Protein AF-A0A6L7WPD4-F1 (afdb_monomer)

pLDDT: mean 85.65, std 13.58, range [41.28, 98.38]

Sequence (202 aa):
MSDDKLNVSDVQIMAAAEVTPNDGDSKPFIVVSMYATFRWPHPSTRSEDAHADASAHRIISDLTHFVADADRRPHRILAAGDLNMEYGVDYGWREQSKHRLWYARARTVWNRMEALDFEYMGPRHPDGRRVEPGSRPEYLPADTKSVVTYHLRQSSPAGAHLQYDHVFASRGFHETIRTRAMNGVDEWGPSDHCRLLIEVGT

Secondary structure (DSSP, 8-state):
--TT--S---S-SEEEEEE--TTSSSPPEEEEEEE---BPPPGGG-----BSHHHHHHHHHHHGGGS-SS--TT--EEEEEE-SS-SS----S-TTSTHHHHHHHHHHHHHHHHHTTEEEEE--TTSSPPPPTTTS-TTS-TT------B--TTS-GGG--B--EEEEEETTTGGGEEEEEE-STTTS-SSSBPEEEEEE--

Radius of gyration: 17.82 Å; Cα contacts (8 Å, |Δi|>4): 365; chains: 1; bounding box: 52×45×47 Å

Structure (mmCIF, N/CA/C/O backbone):
data_AF-A0A6L7WPD4-F1
#
_entry.id   AF-A0A6L7WPD4-F1
#
loop_
_atom_site.group_PDB
_atom_site.id
_atom_site.type_symbol
_atom_site.label_atom_id
_atom_site.label_alt_id
_atom_site.label_comp_id
_atom_site.label_asym_id
_atom_site.label_entity_id
_atom_site.label_seq_id
_atom_site.pdbx_PDB_ins_code
_atom_site.Cartn_x
_atom_site.Cartn_y
_atom_site.Cartn_z
_atom_site.occupancy
_atom_site.B_iso_or_equiv
_atom_site.auth_seq_id
_atom_site.auth_comp_id
_atom_site.auth_asym_id
_atom_site.auth_atom_id
_atom_site.pdbx_PDB_model_num
ATOM 1 N N . MET A 1 1 ? 1.512 24.215 -19.545 1.00 41.28 1 MET A N 1
ATOM 2 C CA . MET A 1 1 ? 1.039 24.315 -18.143 1.00 41.28 1 MET A CA 1
ATOM 3 C C . MET A 1 1 ? 2.283 24.427 -17.276 1.00 41.28 1 MET A C 1
ATOM 5 O O . MET A 1 1 ? 3.232 23.729 -17.578 1.00 41.28 1 MET A O 1
ATOM 9 N N . SER A 1 2 ? 2.326 25.378 -16.341 1.00 43.25 2 SER A N 1
ATOM 10 C CA . SER A 1 2 ? 3.555 25.954 -15.760 1.00 43.25 2 SER A CA 1
ATOM 11 C C . SER A 1 2 ? 4.535 24.947 -15.133 1.00 43.25 2 SER A C 1
ATOM 13 O O . SER A 1 2 ? 4.164 24.245 -14.191 1.00 43.25 2 SER A O 1
ATOM 15 N N . ASP A 1 3 ? 5.793 25.002 -15.577 1.00 48.94 3 ASP A N 1
ATOM 16 C CA . ASP A 1 3 ? 6.960 24.236 -15.095 1.00 48.94 3 ASP A CA 1
ATOM 17 C C . ASP A 1 3 ? 7.534 24.713 -13.737 1.00 48.94 3 ASP A C 1
ATOM 19 O O . ASP A 1 3 ? 8.620 24.304 -13.345 1.00 48.94 3 ASP A O 1
ATOM 23 N N . ASP A 1 4 ? 6.800 25.531 -12.974 1.00 51.66 4 ASP A N 1
ATOM 24 C CA . ASP A 1 4 ? 7.262 26.115 -11.697 1.00 51.66 4 ASP A CA 1
ATOM 25 C C . ASP A 1 4 ? 6.672 25.448 -10.442 1.00 51.66 4 ASP A C 1
ATOM 27 O O . ASP A 1 4 ? 6.779 25.963 -9.324 1.00 51.66 4 ASP A O 1
ATOM 31 N N . LYS A 1 5 ? 6.029 24.282 -10.568 1.00 59.00 5 LYS A N 1
ATOM 32 C CA . LYS A 1 5 ? 5.632 23.535 -9.369 1.00 59.00 5 LYS A CA 1
ATOM 33 C C . LYS A 1 5 ? 6.854 22.832 -8.795 1.00 59.00 5 LYS A C 1
ATOM 35 O O . LYS A 1 5 ? 7.326 21.842 -9.338 1.00 59.00 5 LYS A O 1
ATOM 40 N N . LEU A 1 6 ? 7.282 23.287 -7.620 1.00 64.62 6 LEU A N 1
ATOM 41 C CA . LEU A 1 6 ? 8.369 22.706 -6.822 1.00 64.62 6 LEU A CA 1
ATOM 42 C C . LEU A 1 6 ? 8.202 21.200 -6.504 1.00 64.62 6 LEU A C 1
ATOM 44 O O . LEU A 1 6 ? 9.104 20.608 -5.923 1.00 64.62 6 LEU A O 1
ATOM 48 N N . ASN A 1 7 ? 7.076 20.561 -6.860 1.00 61.50 7 ASN A N 1
ATOM 49 C CA . ASN A 1 7 ? 6.789 19.145 -6.598 1.00 61.50 7 ASN A CA 1
ATOM 50 C C . ASN A 1 7 ? 6.973 18.759 -5.112 1.00 61.50 7 ASN A C 1
ATOM 52 O O . ASN A 1 7 ? 7.381 17.650 -4.763 1.00 61.50 7 ASN A O 1
ATOM 56 N N . VAL A 1 8 ? 6.642 19.684 -4.206 1.00 61.88 8 VAL A N 1
ATOM 57 C CA . VAL A 1 8 ? 6.814 19.517 -2.751 1.00 61.88 8 VAL A CA 1
ATOM 58 C C . VAL A 1 8 ? 5.543 19.096 -2.006 1.00 61.88 8 VAL A C 1
ATOM 60 O O . VAL A 1 8 ? 5.651 18.641 -0.873 1.00 61.88 8 VAL A O 1
ATOM 63 N N . SER A 1 9 ? 4.361 19.178 -2.622 1.00 61.03 9 SER A N 1
ATOM 64 C C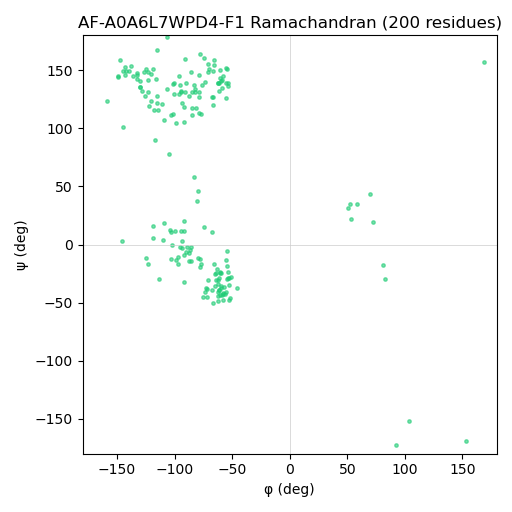A . SER A 1 9 ? 3.088 18.717 -2.045 1.00 61.03 9 SER A CA 1
ATOM 65 C C . SER A 1 9 ? 2.224 18.021 -3.100 1.00 61.03 9 SER A C 1
ATOM 67 O O . SER A 1 9 ? 2.321 18.346 -4.283 1.00 61.03 9 SER A O 1
ATOM 69 N N . ASP A 1 10 ? 1.411 17.052 -2.670 1.00 63.88 10 ASP A N 1
ATOM 70 C CA . ASP A 1 10 ? 0.430 16.354 -3.509 1.00 63.88 10 ASP A CA 1
ATOM 71 C C . ASP A 1 10 ? -0.945 16.416 -2.850 1.00 63.88 10 ASP A C 1
ATOM 73 O O . ASP A 1 10 ? -1.059 16.423 -1.625 1.00 63.88 10 ASP A O 1
ATOM 77 N N . VAL A 1 11 ? -1.988 16.448 -3.673 1.00 65.81 11 VAL A N 1
ATOM 78 C CA . VAL A 1 11 ? -3.375 16.325 -3.220 1.00 65.81 11 VAL A CA 1
ATOM 79 C C . VAL A 1 11 ? -3.811 14.882 -3.501 1.00 65.81 11 VAL A C 1
ATOM 81 O O . VAL A 1 11 ? -3.512 14.367 -4.574 1.00 65.81 11 VAL A O 1
ATOM 84 N N . GLN A 1 12 ? -4.531 14.255 -2.562 1.00 72.69 12 GLN A N 1
ATOM 85 C CA . GLN A 1 12 ? -5.210 12.953 -2.730 1.00 72.69 12 GLN A CA 1
ATOM 86 C C . GLN A 1 12 ? -4.308 11.704 -2.851 1.00 72.69 12 GLN A C 1
ATOM 88 O O . GLN A 1 12 ? -4.584 10.815 -3.648 1.00 72.69 12 GLN A O 1
ATOM 93 N N . ILE A 1 13 ? -3.260 11.592 -2.028 1.00 86.00 13 ILE A N 1
ATOM 94 C CA . ILE A 1 13 ? -2.454 10.352 -1.910 1.00 86.00 13 ILE A CA 1
ATOM 95 C C . ILE A 1 13 ? -3.004 9.358 -0.871 1.00 86.00 13 ILE A C 1
ATOM 97 O O . ILE A 1 13 ? -2.505 8.242 -0.740 1.00 86.00 13 ILE A O 1
ATOM 101 N N . MET A 1 14 ? -4.020 9.768 -0.108 1.00 91.69 14 MET A N 1
ATOM 102 C CA . MET A 1 14 ? -4.630 8.972 0.951 1.00 91.69 14 MET A CA 1
ATOM 103 C C . MET A 1 14 ? -6.116 9.319 1.099 1.00 91.69 14 MET A C 1
ATOM 105 O O . MET A 1 14 ? -6.500 10.483 0.972 1.00 91.69 14 MET A O 1
ATOM 109 N N . ALA A 1 15 ? -6.936 8.319 1.416 1.00 94.31 15 ALA A N 1
ATOM 110 C CA . ALA A 1 15 ? -8.300 8.488 1.913 1.00 94.31 15 ALA A CA 1
ATOM 111 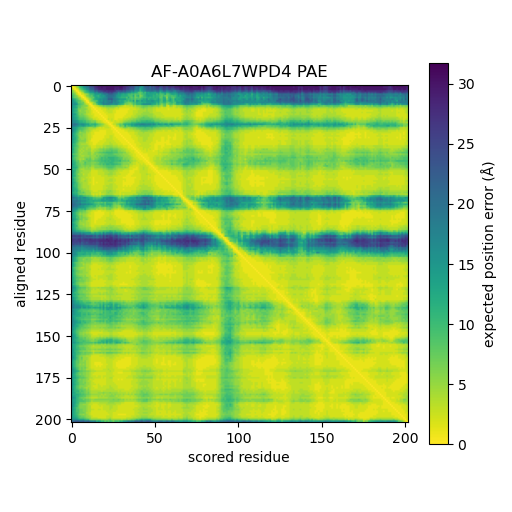C C . ALA A 1 15 ? -8.505 7.584 3.131 1.00 94.31 15 ALA A C 1
ATOM 113 O O . ALA A 1 15 ? -7.989 6.469 3.151 1.00 94.31 15 ALA A O 1
ATOM 114 N N . ALA A 1 16 ? -9.251 8.046 4.133 1.00 94.81 16 ALA A N 1
ATOM 115 C CA . ALA A 1 16 ? -9.527 7.276 5.340 1.00 94.81 16 ALA A CA 1
ATOM 116 C C . ALA A 1 16 ? -11.017 7.315 5.686 1.00 94.81 16 ALA A C 1
ATOM 118 O O . ALA A 1 16 ? -11.683 8.326 5.461 1.00 94.81 16 ALA A O 1
ATOM 119 N N . ALA A 1 17 ? -11.525 6.220 6.241 1.00 95.94 17 ALA A N 1
ATOM 120 C CA . ALA A 1 17 ? -12.888 6.116 6.743 1.00 95.94 17 ALA A CA 1
ATOM 121 C C . ALA A 1 17 ? -12.928 5.229 7.989 1.00 95.94 17 ALA A C 1
ATOM 123 O O . ALA A 1 17 ? -12.150 4.284 8.109 1.00 95.94 17 ALA A O 1
ATOM 124 N N . GLU A 1 18 ? -13.858 5.512 8.895 1.00 95.25 18 GLU A N 1
ATOM 125 C CA . GLU A 1 18 ? -14.228 4.573 9.949 1.00 95.25 18 GLU A CA 1
ATOM 126 C C . GLU A 1 18 ? -15.234 3.560 9.391 1.00 95.25 18 GLU A C 1
ATOM 128 O O . GLU A 1 18 ? -16.192 3.919 8.703 1.00 95.25 18 GLU A O 1
ATOM 133 N N . VAL A 1 19 ? -15.000 2.285 9.680 1.00 95.31 19 VAL A N 1
ATOM 134 C CA . VAL A 1 19 ? -15.846 1.161 9.299 1.00 95.31 19 VAL A CA 1
ATOM 135 C C . VAL A 1 19 ? -16.407 0.535 10.564 1.00 95.31 19 VAL A C 1
ATOM 137 O O . VAL A 1 19 ? -15.657 0.058 11.414 1.00 95.31 19 VAL A O 1
ATOM 140 N N . THR A 1 20 ? -17.733 0.489 10.647 1.00 94.12 20 THR A N 1
ATOM 141 C CA . THR A 1 20 ? -18.466 -0.251 11.677 1.00 94.12 20 THR A CA 1
ATOM 142 C C . THR A 1 20 ? -18.998 -1.542 11.059 1.00 94.12 20 THR A C 1
ATOM 144 O O . THR A 1 20 ? -19.869 -1.473 10.186 1.00 94.12 20 THR A O 1
ATOM 147 N N . PRO A 1 21 ? -18.479 -2.715 11.458 1.00 91.25 21 PRO A N 1
ATOM 148 C CA . PRO A 1 21 ? -19.001 -3.998 11.003 1.00 91.25 21 PRO A CA 1
ATOM 149 C C . PRO A 1 21 ? -20.484 -4.166 11.342 1.00 91.25 21 PRO A C 1
ATOM 151 O O . PRO A 1 21 ? -20.952 -3.733 12.392 1.00 91.25 21 PRO A O 1
ATOM 154 N N . ASN A 1 22 ? -21.225 -4.826 10.454 1.00 89.38 22 ASN A N 1
ATOM 155 C CA . ASN A 1 22 ? -22.659 -5.077 10.631 1.00 89.38 22 ASN A CA 1
ATOM 156 C C . ASN A 1 22 ? -22.952 -6.428 11.319 1.00 89.38 22 ASN A C 1
ATOM 158 O O . ASN A 1 22 ? -24.036 -6.982 11.163 1.00 89.38 22 ASN A O 1
ATOM 162 N N . ASP A 1 23 ? -21.974 -6.998 12.022 1.00 87.62 23 ASP A N 1
ATOM 163 C CA . ASP A 1 23 ? -22.104 -8.273 12.740 1.00 87.62 23 ASP A CA 1
ATOM 164 C C . ASP A 1 23 ? -22.539 -8.101 14.206 1.00 87.62 23 ASP A C 1
ATOM 166 O O . ASP A 1 23 ? -22.881 -9.081 14.857 1.00 87.62 23 ASP A O 1
ATOM 170 N N . GLY A 1 24 ? -22.574 -6.864 14.713 1.00 78.75 24 GLY A N 1
ATOM 171 C CA . GLY A 1 24 ? -23.035 -6.520 16.061 1.00 78.75 24 GLY A CA 1
ATOM 172 C C . GLY A 1 24 ? -22.005 -6.730 17.175 1.00 78.75 24 GLY A C 1
ATOM 173 O O . GLY A 1 24 ? -22.145 -6.113 18.230 1.00 78.75 24 GLY A O 1
ATOM 174 N N . ASP A 1 25 ? -20.959 -7.518 16.924 1.00 84.44 25 ASP A N 1
ATOM 175 C CA . ASP A 1 25 ? -19.952 -7.901 17.920 1.00 84.44 25 ASP A CA 1
ATOM 176 C C . ASP A 1 25 ? -18.563 -7.316 17.617 1.00 84.44 25 ASP A C 1
ATOM 178 O O . ASP A 1 25 ? -17.782 -7.033 18.535 1.00 84.44 25 ASP A O 1
ATOM 182 N N . SER A 1 26 ? -18.239 -7.090 16.341 1.00 89.31 26 SER A N 1
ATOM 183 C CA . SER A 1 26 ? -16.940 -6.554 15.957 1.00 89.31 26 SER A CA 1
ATOM 184 C C . SER A 1 26 ? -16.855 -5.060 16.232 1.00 89.31 26 SER A C 1
ATOM 186 O O . SER A 1 26 ? -17.745 -4.263 15.932 1.00 89.31 26 SER A O 1
ATOM 188 N N . LYS A 1 27 ? -15.707 -4.648 16.765 1.00 90.88 27 LYS A N 1
ATOM 189 C CA . LYS A 1 27 ? -15.430 -3.232 17.022 1.00 90.88 27 LYS A CA 1
ATOM 190 C C . LYS A 1 27 ? -15.337 -2.445 15.696 1.00 90.88 27 LYS A C 1
ATOM 192 O O . LYS A 1 27 ? -15.015 -3.036 14.657 1.00 90.88 27 LYS A O 1
ATOM 197 N N . PRO A 1 28 ? -15.521 -1.115 15.709 1.00 93.38 28 PRO A N 1
ATOM 198 C CA . PRO A 1 28 ? -15.153 -0.258 14.584 1.00 93.38 28 PRO A CA 1
ATOM 199 C C . PRO A 1 28 ? -13.638 -0.225 14.347 1.00 93.38 28 PRO A C 1
ATOM 201 O O . PRO A 1 28 ? -12.841 -0.482 15.259 1.00 93.38 28 PRO A O 1
ATOM 204 N N . PHE A 1 29 ? -13.230 0.063 13.117 1.00 94.69 29 PHE A N 1
ATOM 205 C CA . PHE A 1 29 ? -11.827 0.224 12.733 1.00 94.69 29 PHE A CA 1
ATOM 206 C C . PHE A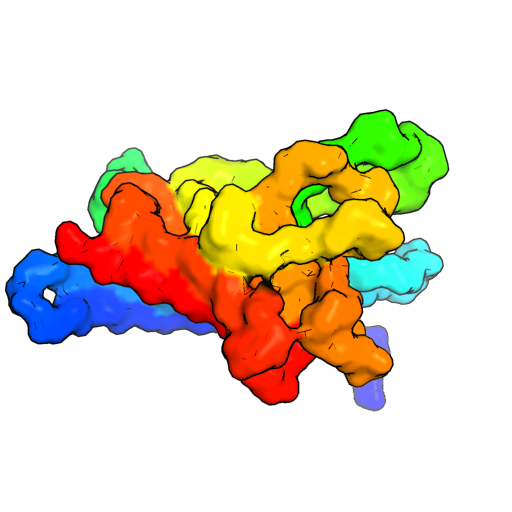 1 29 ? -11.679 1.266 11.626 1.00 94.69 29 PHE A C 1
ATOM 208 O O . PHE A 1 29 ? -12.626 1.565 10.908 1.00 94.69 29 PHE A O 1
ATOM 215 N N . ILE A 1 30 ? -10.481 1.818 11.477 1.00 96.00 30 ILE A N 1
ATOM 216 C CA . ILE A 1 30 ? -10.154 2.769 10.417 1.00 96.00 30 ILE A CA 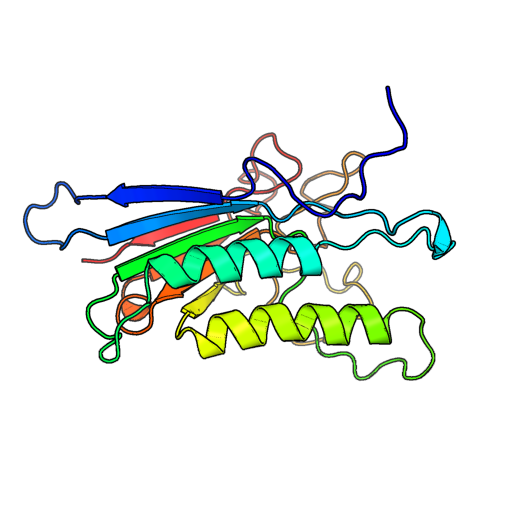1
ATOM 217 C C . ILE A 1 30 ? -9.621 1.990 9.218 1.00 96.00 30 ILE A C 1
ATOM 219 O O . ILE A 1 30 ? -8.718 1.165 9.358 1.00 96.00 30 ILE A O 1
ATOM 223 N N . VAL A 1 31 ? -10.144 2.281 8.032 1.00 97.31 31 VAL A N 1
ATOM 224 C CA . VAL A 1 31 ? -9.569 1.841 6.760 1.00 97.31 31 VAL A CA 1
ATOM 225 C C . VAL A 1 31 ? -8.918 3.026 6.080 1.00 97.31 31 VAL A C 1
ATOM 227 O O . VAL A 1 31 ? -9.518 4.095 5.978 1.00 97.31 31 VAL A O 1
ATOM 230 N N . VAL A 1 32 ? -7.701 2.820 5.591 1.00 97.56 32 VAL A N 1
ATOM 231 C CA . VAL A 1 32 ? -6.916 3.805 4.862 1.00 97.56 32 VAL A CA 1
ATOM 232 C C . VAL A 1 32 ? -6.565 3.253 3.485 1.00 97.56 32 VAL A C 1
ATOM 234 O O . VAL A 1 32 ? -5.879 2.242 3.362 1.00 97.56 32 VAL A O 1
ATOM 237 N N . SER A 1 33 ? -7.020 3.943 2.445 1.00 97.06 33 SER A N 1
ATOM 238 C CA . SER A 1 33 ? -6.585 3.732 1.068 1.00 97.06 33 SER A CA 1
ATOM 239 C C . SER A 1 33 ? -5.351 4.585 0.806 1.00 97.06 33 SER A C 1
ATOM 241 O O . SER A 1 33 ? -5.387 5.795 1.028 1.00 97.06 33 SER A O 1
ATOM 243 N N . MET A 1 34 ? -4.281 3.971 0.310 1.00 96.81 34 MET A N 1
ATOM 244 C CA . MET A 1 34 ? -2.993 4.613 0.045 1.00 96.81 34 MET A CA 1
ATOM 245 C C . MET A 1 34 ? -2.669 4.593 -1.449 1.00 96.81 34 MET A C 1
ATOM 247 O O . MET A 1 34 ? -2.928 3.605 -2.130 1.00 96.81 34 MET A O 1
ATOM 251 N N . TYR A 1 35 ? -2.069 5.668 -1.954 1.00 95.62 35 TYR A N 1
ATOM 252 C CA . TYR A 1 35 ? -1.509 5.702 -3.301 1.00 95.62 35 TYR A CA 1
ATOM 253 C C . TYR A 1 35 ? -0.241 6.558 -3.340 1.00 95.62 35 TYR A C 1
ATOM 255 O O . TYR A 1 35 ? -0.305 7.790 -3.362 1.00 95.62 35 TYR A O 1
ATOM 263 N N . ALA A 1 36 ? 0.928 5.912 -3.336 1.00 94.12 36 ALA A N 1
ATOM 264 C CA . ALA A 1 36 ? 2.205 6.608 -3.429 1.00 94.12 36 ALA A CA 1
ATOM 265 C C . ALA A 1 36 ? 2.554 6.870 -4.897 1.00 94.12 36 ALA A C 1
ATOM 267 O O . ALA A 1 36 ? 2.872 5.970 -5.669 1.00 94.12 36 ALA A O 1
ATOM 268 N N . THR A 1 37 ? 2.523 8.140 -5.278 1.00 90.94 37 THR A N 1
ATOM 269 C CA . THR A 1 37 ? 2.844 8.596 -6.631 1.00 90.94 37 THR A CA 1
ATOM 270 C C . THR A 1 37 ? 4.343 8.538 -6.933 1.00 90.94 37 THR A C 1
ATOM 272 O O . THR A 1 37 ? 5.172 8.965 -6.123 1.00 90.94 37 THR A O 1
ATOM 275 N N . PHE A 1 38 ? 4.704 8.118 -8.150 1.00 87.25 38 PHE A N 1
ATOM 276 C CA . PHE A 1 38 ? 6.048 8.348 -8.685 1.00 87.25 38 PHE A CA 1
ATOM 277 C C . PHE A 1 38 ? 6.348 9.846 -8.793 1.00 87.25 38 PHE A C 1
ATOM 279 O O . PHE A 1 38 ? 5.561 10.629 -9.331 1.00 87.25 38 PHE A O 1
ATOM 286 N N . ARG A 1 39 ? 7.524 10.245 -8.310 1.00 84.88 39 ARG A N 1
ATOM 287 C CA . ARG A 1 39 ? 8.013 11.622 -8.308 1.00 84.88 39 ARG A CA 1
ATOM 288 C C . ARG A 1 39 ? 9.230 11.756 -9.189 1.00 84.88 39 ARG A C 1
ATOM 290 O O . ARG A 1 39 ? 10.222 11.057 -9.004 1.00 84.88 39 ARG A O 1
ATOM 297 N N . TRP A 1 40 ? 9.158 12.719 -10.094 1.00 84.00 40 TRP A N 1
ATOM 298 C CA . TRP A 1 40 ? 10.302 13.148 -10.875 1.00 84.00 40 TRP A CA 1
ATOM 299 C C . TRP A 1 40 ? 11.137 14.130 -10.049 1.00 84.00 40 TRP A C 1
ATOM 301 O O . TRP A 1 40 ? 10.569 15.060 -9.459 1.00 84.00 40 TRP A O 1
ATOM 311 N N . PRO A 1 41 ? 12.462 13.931 -9.967 1.00 82.12 41 PRO A N 1
ATOM 312 C CA . PRO A 1 41 ? 13.357 14.878 -9.322 1.00 82.12 41 PRO A CA 1
ATOM 313 C C . PRO A 1 41 ? 13.227 16.284 -9.919 1.00 82.12 41 PRO A C 1
ATOM 315 O O . PRO A 1 41 ? 12.906 16.454 -11.095 1.00 82.12 41 PRO A O 1
ATOM 318 N N . HIS A 1 42 ? 13.510 17.313 -9.117 1.00 85.00 42 HIS A N 1
ATOM 319 C CA . HIS A 1 42 ? 13.560 18.682 -9.630 1.00 85.00 42 HIS A CA 1
ATOM 320 C C . HIS A 1 42 ? 14.615 18.787 -10.754 1.00 85.00 42 HIS A C 1
ATOM 322 O O . HIS A 1 42 ? 15.699 18.205 -10.598 1.00 85.00 42 HIS A O 1
ATOM 328 N N . PRO A 1 43 ? 14.376 19.559 -11.836 1.00 84.94 43 PRO A N 1
ATOM 329 C CA . PRO A 1 43 ? 15.302 19.655 -12.972 1.00 84.94 43 PRO A CA 1
ATOM 330 C C . PRO A 1 43 ? 16.748 20.015 -12.597 1.00 84.94 43 PRO A C 1
ATOM 332 O O . PRO A 1 43 ? 17.693 19.575 -13.250 1.00 84.94 43 PRO A O 1
ATOM 335 N N . SER A 1 44 ? 16.953 20.756 -11.501 1.00 86.31 44 SER A N 1
ATOM 336 C CA . SER A 1 44 ? 18.295 21.099 -10.994 1.00 86.31 44 SER A CA 1
ATOM 337 C C . SER A 1 44 ? 19.149 19.887 -10.608 1.00 86.31 44 SER A C 1
ATOM 339 O O . SER A 1 44 ? 20.374 19.985 -10.613 1.00 86.31 44 SER A O 1
ATOM 341 N N . THR A 1 45 ? 18.528 18.749 -10.292 1.00 84.06 45 THR A N 1
ATOM 342 C CA . THR A 1 45 ? 19.237 17.504 -9.964 1.00 84.06 45 THR A CA 1
ATOM 343 C C . THR A 1 45 ? 19.772 16.788 -11.204 1.00 84.06 45 THR A C 1
ATOM 345 O O . THR A 1 45 ? 20.639 15.928 -11.069 1.00 84.06 45 THR A O 1
ATOM 348 N N . ARG A 1 46 ? 19.266 17.133 -12.403 1.00 84.75 46 ARG A N 1
ATOM 349 C CA . ARG A 1 46 ? 19.561 16.469 -13.688 1.00 84.75 46 ARG A CA 1
ATOM 350 C C . ARG A 1 46 ? 19.337 14.950 -13.669 1.00 84.75 46 ARG A C 1
ATOM 352 O O . ARG A 1 46 ? 19.936 14.231 -14.462 1.00 84.75 46 ARG A O 1
ATOM 359 N N . SER A 1 47 ? 18.520 14.465 -12.739 1.00 81.50 47 SER A N 1
ATOM 360 C CA . SER A 1 47 ? 18.164 13.056 -12.622 1.00 81.50 47 SER A CA 1
ATOM 361 C C . SER A 1 47 ? 16.844 12.797 -13.340 1.00 81.50 47 SER A C 1
ATOM 363 O O . SER A 1 47 ? 15.894 13.565 -13.202 1.00 81.50 47 SER A O 1
ATOM 365 N N . GLU A 1 48 ? 16.800 11.692 -14.075 1.00 81.38 48 GLU A N 1
ATOM 366 C CA . GLU A 1 48 ? 15.609 11.176 -14.758 1.00 81.38 48 GLU A CA 1
ATOM 367 C C . GLU A 1 48 ? 15.007 9.980 -13.999 1.00 81.38 48 GLU A C 1
ATOM 369 O O . GLU A 1 48 ? 14.139 9.281 -14.506 1.00 81.38 48 GLU A O 1
ATOM 374 N N . ASP A 1 49 ? 15.465 9.721 -12.774 1.00 79.94 49 ASP A N 1
ATOM 375 C CA . ASP A 1 49 ? 15.043 8.553 -12.007 1.00 79.94 49 ASP A CA 1
ATOM 376 C C . ASP A 1 49 ? 13.827 8.910 -11.137 1.00 79.94 49 ASP A C 1
ATOM 378 O O . ASP A 1 49 ? 13.932 9.601 -10.113 1.00 79.94 49 ASP A O 1
ATOM 382 N N . ALA A 1 50 ? 12.651 8.441 -11.555 1.00 82.75 50 ALA A N 1
ATOM 383 C CA . ALA A 1 50 ? 11.421 8.600 -10.790 1.00 82.75 50 ALA A CA 1
ATOM 384 C C . ALA A 1 50 ? 11.415 7.726 -9.525 1.00 82.75 50 ALA A C 1
ATOM 386 O O . ALA A 1 50 ? 11.966 6.626 -9.506 1.00 82.75 50 ALA A O 1
ATOM 387 N N . HIS A 1 51 ? 10.757 8.200 -8.464 1.00 84.88 51 HIS A N 1
ATOM 388 C CA . HIS A 1 51 ? 10.712 7.491 -7.183 1.00 84.88 51 HIS A CA 1
ATOM 389 C C . HIS A 1 51 ? 9.429 7.721 -6.396 1.00 84.88 51 HIS A C 1
ATOM 391 O O . HIS A 1 51 ? 8.892 8.824 -6.394 1.00 84.88 51 HIS A O 1
ATOM 397 N N . ALA A 1 52 ? 8.955 6.697 -5.690 1.00 90.12 52 ALA A N 1
ATOM 398 C CA . ALA A 1 52 ? 7.724 6.772 -4.904 1.00 90.12 52 ALA A CA 1
ATOM 399 C C . ALA A 1 52 ? 7.958 6.924 -3.388 1.00 90.12 52 ALA A C 1
ATOM 401 O O . ALA A 1 52 ? 7.045 7.318 -2.664 1.00 90.12 52 ALA A O 1
ATOM 402 N N . ASP A 1 53 ? 9.187 6.716 -2.896 1.00 90.94 53 ASP A N 1
ATOM 403 C CA . ASP A 1 53 ? 9.499 6.706 -1.458 1.00 90.94 53 ASP A CA 1
ATOM 404 C C . ASP A 1 53 ? 9.154 8.027 -0.757 1.00 90.94 53 ASP A C 1
ATOM 406 O O . ASP A 1 53 ? 8.635 8.028 0.356 1.00 90.94 53 ASP A O 1
ATOM 410 N N . ALA A 1 54 ? 9.370 9.164 -1.423 1.00 88.88 54 ALA A N 1
ATOM 411 C CA . ALA A 1 54 ? 9.000 10.469 -0.883 1.00 88.88 54 ALA A CA 1
ATOM 412 C C . ALA A 1 54 ? 7.476 10.627 -0.719 1.00 88.88 54 ALA A C 1
ATOM 414 O O . ALA A 1 54 ? 7.026 11.261 0.234 1.00 88.88 54 ALA A O 1
ATOM 415 N N . S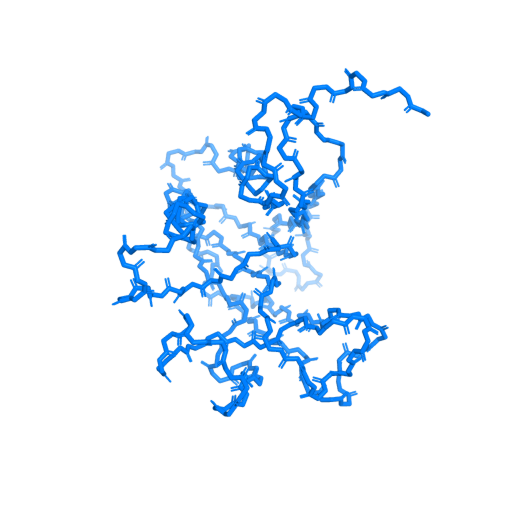ER A 1 55 ? 6.690 10.053 -1.636 1.00 91.69 55 SER A N 1
ATOM 416 C CA . SER A 1 55 ? 5.224 10.053 -1.576 1.00 91.69 55 SER A CA 1
ATOM 417 C C . SER A 1 55 ? 4.730 9.117 -0.467 1.00 91.69 55 SER A C 1
ATOM 419 O O . SER A 1 55 ? 3.950 9.530 0.391 1.00 91.69 55 SER A O 1
ATOM 421 N N . ALA A 1 56 ? 5.304 7.913 -0.379 1.00 94.25 56 ALA A N 1
ATOM 422 C CA . ALA A 1 56 ? 5.035 6.967 0.701 1.00 94.25 56 ALA A CA 1
ATOM 423 C C . ALA A 1 56 ? 5.361 7.561 2.084 1.00 94.25 56 ALA A C 1
ATOM 425 O O . ALA A 1 56 ? 4.566 7.458 3.012 1.00 94.25 56 ALA A O 1
ATOM 426 N N . HIS A 1 57 ? 6.476 8.283 2.225 1.00 93.81 57 HIS A N 1
ATOM 427 C CA . HIS A 1 57 ? 6.828 8.969 3.474 1.00 93.81 57 HIS A CA 1
ATOM 428 C C . HIS A 1 57 ? 5.822 10.036 3.910 1.00 93.81 57 HIS A C 1
ATOM 430 O O . HIS A 1 57 ? 5.712 10.282 5.113 1.00 93.81 57 HIS A O 1
ATOM 436 N N . ARG A 1 58 ? 5.113 10.675 2.972 1.00 92.62 58 ARG A N 1
ATOM 437 C CA . ARG A 1 58 ? 4.039 11.630 3.285 1.00 92.62 58 ARG A CA 1
ATOM 438 C C . ARG A 1 58 ? 2.782 10.909 3.745 1.00 92.62 58 ARG A C 1
ATOM 440 O O . ARG A 1 58 ? 2.263 11.275 4.790 1.00 92.62 58 ARG A O 1
ATOM 447 N N . ILE A 1 59 ? 2.388 9.837 3.052 1.00 94.12 59 ILE A N 1
ATOM 448 C CA . ILE A 1 59 ? 1.292 8.954 3.491 1.00 94.12 59 ILE A CA 1
ATOM 449 C C . ILE A 1 59 ? 1.537 8.487 4.928 1.00 94.12 59 ILE A C 1
ATOM 451 O O . ILE A 1 59 ? 0.661 8.605 5.775 1.00 94.12 59 ILE A O 1
ATOM 455 N N . ILE A 1 60 ? 2.754 8.028 5.232 1.00 93.94 60 ILE A N 1
ATOM 456 C CA . ILE A 1 60 ? 3.118 7.584 6.582 1.00 93.94 60 ILE A CA 1
ATOM 457 C C . ILE A 1 60 ? 3.028 8.724 7.597 1.00 93.94 60 ILE A C 1
ATOM 459 O O . ILE A 1 60 ? 2.562 8.513 8.713 1.00 93.94 60 ILE A O 1
ATOM 463 N N . SER A 1 61 ? 3.467 9.932 7.235 1.00 92.31 61 SER A N 1
ATOM 464 C CA . SER A 1 61 ? 3.320 11.099 8.108 1.00 92.31 61 SER A CA 1
ATOM 465 C C . SER A 1 61 ? 1.844 11.403 8.391 1.00 92.31 61 SER A C 1
ATOM 467 O O . SER A 1 61 ? 1.502 11.694 9.532 1.00 92.31 61 SER A O 1
ATOM 469 N N . ASP A 1 62 ? 0.955 11.259 7.412 1.00 90.94 62 ASP A N 1
ATOM 470 C CA . ASP A 1 62 ? -0.479 11.479 7.614 1.00 90.94 62 ASP A CA 1
ATOM 471 C C . ASP A 1 62 ? -1.116 10.359 8.448 1.00 90.94 62 ASP A C 1
ATOM 473 O O . ASP A 1 62 ? -1.891 10.654 9.359 1.00 90.94 62 ASP A O 1
ATOM 477 N N . LEU A 1 63 ? -0.707 9.099 8.242 1.00 90.56 63 LEU A N 1
ATOM 478 C CA . LEU A 1 63 ? -1.101 7.954 9.075 1.00 90.56 63 LEU A CA 1
ATOM 479 C C . LEU A 1 63 ? -0.815 8.185 10.566 1.00 90.56 63 LEU A C 1
ATOM 481 O O . LEU A 1 63 ? -1.549 7.662 11.406 1.00 90.56 63 LEU A O 1
ATOM 485 N N . THR A 1 64 ? 0.200 8.992 10.915 1.00 88.69 64 THR A N 1
ATOM 486 C CA . THR A 1 64 ? 0.520 9.280 12.326 1.00 88.69 64 THR A CA 1
ATOM 487 C C . THR A 1 64 ? -0.630 9.932 13.094 1.00 88.69 64 THR A C 1
ATOM 489 O O . THR A 1 64 ? -0.717 9.738 14.305 1.00 88.69 64 THR A O 1
ATOM 492 N N . HIS A 1 65 ? -1.559 10.615 12.412 1.00 87.31 65 HIS A N 1
ATOM 493 C CA . HIS A 1 65 ? -2.753 11.193 13.038 1.00 87.31 65 HIS A CA 1
ATOM 494 C C . HIS A 1 65 ? -3.650 10.144 13.707 1.00 87.31 65 HIS A C 1
ATOM 496 O O . HIS A 1 65 ? -4.391 10.481 14.627 1.00 87.31 65 HIS A O 1
ATOM 502 N N . PHE A 1 66 ? -3.582 8.881 13.275 1.00 87.00 66 PHE A N 1
ATOM 503 C CA . PHE A 1 66 ? -4.418 7.798 13.799 1.00 87.00 66 PHE A CA 1
ATOM 504 C C . PHE A 1 66 ? -3.729 6.946 14.875 1.00 87.00 66 PHE A C 1
ATOM 506 O O . PHE A 1 66 ? -4.398 6.153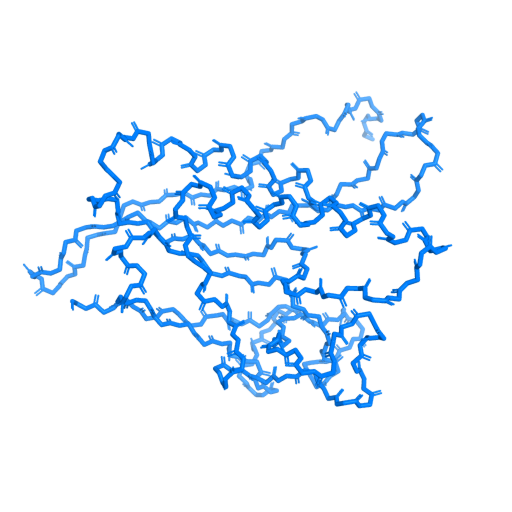 15.532 1.00 87.00 66 PHE A O 1
ATOM 513 N N . VAL A 1 67 ? -2.414 7.108 15.073 1.00 81.75 67 VAL A N 1
ATOM 514 C CA . VAL A 1 67 ? -1.589 6.295 15.997 1.00 81.75 67 VAL A CA 1
ATOM 515 C C . VAL A 1 67 ? -0.928 7.116 17.112 1.00 81.75 67 VAL A C 1
ATOM 517 O O . VAL A 1 67 ? 0.026 6.670 17.749 1.00 81.75 67 VAL A O 1
ATOM 520 N N . ALA A 1 68 ? -1.396 8.346 17.334 1.00 66.38 68 ALA A N 1
ATOM 521 C CA . ALA A 1 68 ? -0.799 9.307 18.260 1.00 66.38 68 ALA A CA 1
ATOM 522 C C . ALA A 1 68 ? -1.166 9.060 19.742 1.00 66.38 68 ALA A C 1
ATOM 524 O O . ALA A 1 68 ? -1.504 10.002 20.457 1.00 66.38 68 ALA A O 1
ATOM 525 N N . ASP A 1 69 ? -1.081 7.811 20.210 1.00 68.88 69 ASP A N 1
ATOM 526 C CA . ASP A 1 69 ? -1.237 7.447 21.625 1.00 68.88 69 ASP A CA 1
ATOM 527 C C . ASP A 1 69 ? -0.007 6.665 22.136 1.00 68.88 69 ASP A C 1
ATOM 529 O O . ASP A 1 69 ? 0.703 5.992 21.381 1.00 68.88 69 ASP A O 1
ATOM 533 N N . ALA A 1 70 ? 0.272 6.794 23.435 1.00 69.69 70 ALA A N 1
ATOM 534 C CA . ALA A 1 70 ? 1.277 6.014 24.145 1.00 69.69 70 ALA A CA 1
ATOM 535 C C . ALA A 1 70 ? 0.837 4.550 24.326 1.00 69.69 70 ALA A C 1
ATOM 537 O O . ALA A 1 70 ? 1.691 3.662 24.332 1.00 69.69 70 ALA A O 1
ATOM 538 N N . ASP A 1 71 ? -0.471 4.286 24.444 1.00 72.81 71 ASP A N 1
ATOM 539 C CA . ASP A 1 71 ? -1.022 2.932 24.350 1.00 72.81 71 ASP A CA 1
ATOM 540 C C . ASP A 1 71 ? -1.572 2.690 22.946 1.00 72.81 71 ASP A C 1
ATOM 542 O O . ASP A 1 71 ? -2.644 3.170 22.587 1.00 72.81 71 ASP A O 1
ATOM 546 N N . ARG A 1 72 ? -0.829 1.914 22.155 1.00 68.75 72 ARG A N 1
ATOM 547 C CA . ARG A 1 72 ? -1.148 1.651 20.747 1.00 68.75 72 ARG A CA 1
ATOM 548 C C . ARG A 1 72 ? -2.043 0.433 20.519 1.00 68.75 72 ARG A C 1
ATOM 550 O O . ARG A 1 72 ? -2.512 0.215 19.406 1.00 68.75 72 ARG A O 1
ATOM 557 N N . ARG A 1 73 ? -2.337 -0.338 21.572 1.00 69.44 73 ARG A N 1
ATOM 558 C CA . ARG A 1 73 ? -3.195 -1.538 21.521 1.00 69.44 73 ARG A CA 1
ATOM 559 C C . ARG A 1 73 ? -4.655 -1.295 21.099 1.00 69.44 73 ARG A C 1
ATOM 561 O O . ARG A 1 73 ? -5.231 -2.219 20.527 1.00 69.44 73 ARG A O 1
ATOM 568 N N . PRO A 1 74 ? -5.299 -0.138 21.365 1.00 78.75 74 PRO A N 1
ATOM 569 C CA . PRO A 1 74 ? -6.665 0.095 20.912 1.00 78.75 74 PRO A CA 1
ATOM 570 C C . PRO A 1 74 ? -6.743 0.507 19.437 1.00 78.75 74 PRO A C 1
ATOM 572 O O . PRO A 1 74 ? -7.843 0.512 18.884 1.00 78.75 74 PRO A O 1
ATOM 575 N N . HIS A 1 75 ? -5.625 0.847 18.782 1.00 86.44 75 HIS A N 1
ATOM 576 C CA . HIS A 1 75 ? -5.655 1.227 17.374 1.00 86.44 75 HIS A CA 1
ATOM 577 C C . HIS A 1 75 ? -6.039 0.022 16.517 1.00 86.44 75 HIS A C 1
ATOM 579 O O . HIS A 1 75 ? -5.343 -0.993 16.481 1.00 86.44 75 HIS A O 1
ATOM 585 N N . ARG A 1 76 ? -7.143 0.155 15.782 1.00 93.25 76 ARG A N 1
ATOM 586 C CA . ARG A 1 76 ? -7.580 -0.805 14.767 1.00 93.25 76 ARG A CA 1
ATOM 587 C C . ARG A 1 76 ? -7.563 -0.088 13.435 1.00 93.25 76 ARG A C 1
ATOM 589 O O . ARG A 1 76 ? -8.522 0.592 13.086 1.00 93.25 76 ARG A O 1
ATOM 596 N N . ILE A 1 77 ? -6.427 -0.158 12.755 1.00 95.75 77 ILE A N 1
ATOM 597 C CA . ILE A 1 77 ? -6.192 0.534 11.492 1.00 95.75 77 ILE A CA 1
ATOM 598 C C . ILE A 1 77 ? -5.754 -0.498 10.469 1.00 95.75 77 ILE A C 1
ATOM 600 O O . ILE A 1 77 ? -4.805 -1.244 10.703 1.00 95.75 77 ILE A O 1
ATOM 604 N N . LEU A 1 78 ? -6.434 -0.509 9.333 1.00 97.56 78 LEU A N 1
ATOM 605 C CA . LEU A 1 78 ? -6.064 -1.246 8.138 1.00 97.56 78 LEU A CA 1
ATOM 606 C C . LEU A 1 78 ? -5.655 -0.232 7.072 1.00 97.56 78 LEU A C 1
ATOM 608 O O . LEU A 1 78 ? -6.462 0.609 6.691 1.00 97.56 78 LEU A O 1
ATOM 612 N N . ALA A 1 79 ? -4.426 -0.310 6.575 1.00 97.81 79 ALA A N 1
ATOM 613 C CA . ALA A 1 79 ? -3.924 0.561 5.521 1.00 97.81 79 ALA A CA 1
ATOM 614 C C . ALA A 1 79 ? -3.506 -0.274 4.311 1.00 97.81 79 ALA A C 1
ATOM 616 O O . ALA A 1 79 ? -2.674 -1.170 4.435 1.00 97.81 79 ALA A O 1
ATOM 617 N N . ALA A 1 80 ? -4.070 0.006 3.140 1.00 98.31 80 ALA A N 1
ATOM 618 C CA . ALA A 1 80 ? -3.797 -0.761 1.932 1.00 98.31 80 ALA A CA 1
ATOM 619 C C . ALA A 1 80 ? -3.719 0.120 0.687 1.00 98.31 80 ALA A C 1
ATOM 621 O O . ALA A 1 80 ? -4.401 1.140 0.590 1.00 98.31 80 ALA A O 1
ATOM 622 N N . GLY A 1 81 ? -2.910 -0.301 -0.280 1.00 97.25 81 GLY A N 1
ATOM 623 C CA . GLY A 1 81 ? 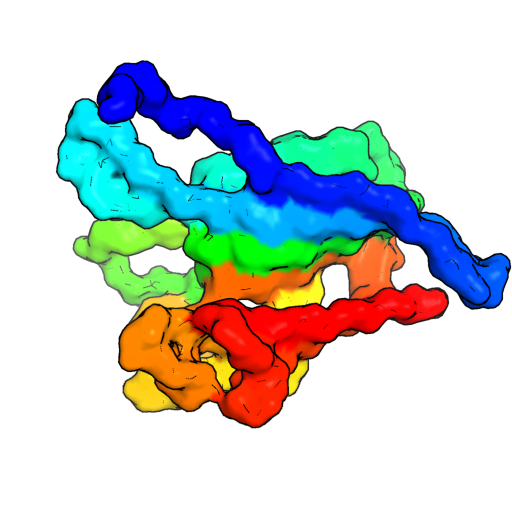-2.886 0.306 -1.604 1.00 97.25 81 GLY A CA 1
ATOM 624 C C . GLY A 1 81 ? -1.553 0.171 -2.323 1.00 97.25 81 GLY A C 1
ATOM 625 O O . GLY A 1 81 ? -0.671 -0.575 -1.895 1.00 97.25 81 GLY A O 1
ATOM 626 N N . ASP A 1 82 ? -1.440 0.909 -3.420 1.00 97.06 82 ASP A N 1
ATOM 627 C CA . ASP A 1 82 ? -0.275 0.923 -4.297 1.00 97.06 82 ASP A CA 1
ATOM 628 C C . ASP A 1 82 ? 0.775 1.908 -3.764 1.00 97.06 82 ASP A C 1
ATOM 630 O O . ASP A 1 82 ? 0.536 3.115 -3.667 1.00 97.06 82 ASP A O 1
ATOM 634 N N . LEU A 1 83 ? 1.949 1.391 -3.406 1.00 95.56 83 LEU A N 1
ATOM 635 C CA . LEU A 1 83 ? 3.081 2.196 -2.956 1.00 95.56 83 LEU A CA 1
ATOM 636 C C . LEU A 1 83 ? 4.155 2.389 -4.032 1.00 95.56 83 LEU A C 1
ATOM 638 O O . LEU A 1 83 ? 5.148 3.060 -3.757 1.00 95.56 83 LEU A O 1
ATOM 642 N N . ASN A 1 84 ? 3.983 1.823 -5.232 1.00 93.25 84 ASN A N 1
ATOM 643 C CA . ASN A 1 84 ? 4.945 1.882 -6.338 1.00 93.25 84 ASN A CA 1
ATOM 644 C C . ASN A 1 84 ? 6.374 1.472 -5.927 1.00 93.25 84 ASN A C 1
ATOM 646 O O . ASN A 1 84 ? 7.379 1.979 -6.435 1.00 93.25 84 ASN A O 1
ATOM 650 N N . MET A 1 85 ? 6.474 0.567 -4.953 1.00 89.50 85 MET A N 1
ATOM 651 C CA . MET A 1 85 ? 7.717 0.123 -4.330 1.00 89.50 85 MET A CA 1
ATOM 652 C C . MET A 1 85 ? 7.631 -1.361 -4.011 1.00 89.50 85 MET A C 1
ATOM 654 O O . MET A 1 85 ? 6.581 -1.823 -3.602 1.00 89.50 85 MET A O 1
ATOM 658 N N . GLU A 1 86 ? 8.736 -2.094 -4.112 1.00 86.62 86 GLU A N 1
ATOM 659 C CA . GLU A 1 86 ? 8.757 -3.511 -3.743 1.00 86.62 86 GLU A CA 1
ATOM 660 C C . GLU A 1 86 ? 9.123 -3.717 -2.268 1.00 86.62 86 GLU A C 1
ATOM 662 O O . GLU A 1 86 ? 10.045 -3.097 -1.721 1.00 86.62 86 GLU A O 1
ATOM 667 N N . TYR A 1 87 ? 8.418 -4.647 -1.624 1.00 86.00 87 TYR A N 1
ATOM 668 C CA . TYR A 1 87 ? 8.698 -5.071 -0.257 1.00 86.00 87 TYR A CA 1
ATOM 669 C C . TYR A 1 87 ? 9.761 -6.177 -0.201 1.00 86.00 87 TYR A C 1
ATOM 671 O O . TYR A 1 87 ? 9.819 -7.053 -1.064 1.00 86.00 87 TYR A O 1
ATOM 679 N N . GLY A 1 88 ? 10.540 -6.187 0.888 1.00 74.69 88 GLY A N 1
ATOM 680 C CA . GLY A 1 88 ? 11.344 -7.349 1.285 1.00 74.69 88 GLY A CA 1
ATOM 681 C C . GLY A 1 88 ? 12.554 -7.617 0.402 1.00 74.69 88 GLY A C 1
ATOM 682 O O . GLY A 1 88 ? 13.069 -8.732 0.388 1.00 74.69 88 GLY A O 1
ATOM 683 N N . VAL A 1 89 ? 12.999 -6.613 -0.348 1.00 70.00 89 VAL A N 1
ATOM 684 C CA . VAL A 1 89 ? 14.116 -6.813 -1.250 1.00 70.00 89 VAL A CA 1
ATOM 685 C C . VAL A 1 89 ? 15.455 -6.714 -0.515 1.00 70.00 89 VAL A C 1
ATOM 687 O O . VAL A 1 89 ? 15.794 -5.670 0.050 1.00 70.00 89 VAL A O 1
ATOM 690 N N . ASP A 1 90 ? 16.201 -7.820 -0.518 1.00 57.38 90 ASP A N 1
ATOM 691 C CA . ASP A 1 90 ? 17.555 -7.923 0.024 1.00 57.38 90 ASP A CA 1
ATOM 692 C C . ASP A 1 90 ? 18.580 -7.875 -1.116 1.00 57.38 90 ASP A C 1
ATOM 694 O O . ASP A 1 90 ? 18.658 -8.769 -1.957 1.00 57.38 90 ASP A O 1
ATOM 698 N N . TYR A 1 91 ? 19.357 -6.796 -1.166 1.00 52.97 91 TYR A N 1
ATOM 699 C CA . TYR A 1 91 ? 20.317 -6.551 -2.238 1.00 52.97 91 TYR A CA 1
ATOM 700 C C . TYR A 1 91 ? 21.739 -6.810 -1.747 1.00 52.97 91 TYR A C 1
ATOM 702 O O . TYR A 1 91 ? 22.517 -5.880 -1.526 1.00 52.97 91 TYR A O 1
ATOM 710 N N . GLY A 1 92 ? 22.112 -8.085 -1.664 1.00 45.19 92 GLY A N 1
ATOM 711 C CA . GLY A 1 92 ? 23.513 -8.520 -1.601 1.00 45.19 92 GLY A CA 1
ATOM 712 C C . GLY A 1 92 ? 24.314 -8.273 -2.897 1.00 45.19 92 GLY A C 1
ATOM 713 O O . GLY A 1 92 ? 25.420 -8.782 -3.039 1.00 45.19 92 GLY A O 1
ATOM 714 N N . TRP A 1 93 ? 23.778 -7.517 -3.865 1.00 41.94 93 TRP A N 1
ATOM 715 C CA . TRP A 1 93 ? 24.342 -7.273 -5.201 1.00 41.94 93 TRP A CA 1
ATOM 716 C C . TRP A 1 93 ? 23.726 -5.969 -5.760 1.00 41.94 93 TRP A C 1
ATOM 718 O O . TRP A 1 93 ? 22.510 -5.861 -5.809 1.00 41.94 93 TRP A O 1
ATOM 728 N N . ARG A 1 94 ? 24.397 -4.888 -6.185 1.00 47.19 94 ARG A N 1
ATOM 729 C CA . ARG A 1 94 ? 25.806 -4.518 -6.377 1.00 47.19 94 ARG A CA 1
ATOM 730 C C . ARG A 1 94 ? 26.107 -3.252 -5.567 1.00 47.19 94 ARG A C 1
ATOM 732 O O . ARG A 1 94 ? 25.446 -2.227 -5.758 1.00 47.19 94 ARG A O 1
ATOM 739 N N . GLU A 1 95 ? 27.195 -3.270 -4.803 1.00 47.75 95 GLU A N 1
ATOM 740 C CA . GLU A 1 95 ? 27.795 -2.099 -4.136 1.00 47.75 95 GLU A CA 1
ATOM 741 C C . GLU A 1 95 ? 28.132 -0.935 -5.097 1.00 47.75 95 GLU A C 1
ATOM 743 O O . GLU A 1 95 ? 28.354 0.191 -4.659 1.00 47.75 95 GLU A O 1
ATOM 748 N N . GLN A 1 96 ? 28.115 -1.208 -6.406 1.00 45.72 96 GLN A N 1
ATOM 749 C CA . GLN A 1 96 ? 28.524 -0.324 -7.499 1.00 45.72 96 GLN A CA 1
ATOM 750 C C . GLN A 1 96 ? 27.355 0.183 -8.371 1.00 45.72 96 GLN A C 1
ATOM 752 O O . GLN A 1 96 ? 27.591 0.842 -9.381 1.00 45.72 96 GLN A O 1
ATOM 757 N N . SER A 1 97 ? 26.096 -0.138 -8.045 1.00 52.19 97 SER A N 1
ATOM 758 C CA . SER A 1 97 ? 24.948 0.260 -8.879 1.00 52.19 97 SER A CA 1
ATOM 759 C C . SER A 1 97 ? 24.266 1.544 -8.392 1.00 52.19 97 SER A C 1
ATOM 761 O O . SER A 1 97 ? 24.111 1.763 -7.189 1.00 52.19 97 SER A O 1
ATOM 763 N N . LYS A 1 98 ? 23.770 2.356 -9.341 1.00 55.34 98 LYS A N 1
ATOM 764 C CA . LYS A 1 98 ? 22.906 3.530 -9.085 1.00 55.34 98 LYS A CA 1
ATOM 765 C C . LYS A 1 98 ? 21.653 3.183 -8.259 1.00 55.34 98 LYS A C 1
ATOM 767 O O . LYS A 1 98 ? 21.062 4.057 -7.637 1.00 55.34 98 LYS A O 1
ATOM 772 N N . HIS A 1 99 ? 21.291 1.902 -8.194 1.00 58.47 99 HIS A N 1
ATOM 773 C CA . HIS A 1 99 ? 20.130 1.389 -7.474 1.00 58.47 99 HIS A CA 1
ATOM 774 C C . HIS A 1 99 ? 20.323 1.284 -5.951 1.00 58.47 99 HIS A C 1
ATOM 776 O O . HIS A 1 99 ? 19.340 1.313 -5.217 1.00 58.47 99 HIS A O 1
ATOM 782 N N . ARG A 1 100 ? 21.564 1.269 -5.434 1.00 61.31 100 ARG A N 1
ATOM 783 C CA . ARG A 1 100 ? 21.830 1.171 -3.981 1.00 61.31 100 ARG A CA 1
ATOM 784 C C . ARG A 1 100 ? 21.150 2.281 -3.170 1.00 61.31 100 ARG A C 1
ATOM 786 O O . ARG A 1 100 ? 20.607 2.017 -2.098 1.00 61.31 100 ARG A O 1
ATOM 793 N N . LEU A 1 101 ? 21.188 3.519 -3.669 1.00 62.44 101 LEU A N 1
ATOM 794 C CA . LEU A 1 101 ? 20.563 4.666 -3.000 1.00 62.44 101 LEU A CA 1
ATOM 795 C C . LEU A 1 101 ? 19.035 4.551 -3.001 1.00 62.44 101 LEU A C 1
ATOM 797 O O . LEU A 1 101 ? 18.406 4.838 -1.985 1.00 62.44 101 LEU A O 1
ATOM 801 N N . TRP A 1 102 ? 18.451 4.069 -4.099 1.00 70.50 102 TRP A N 1
ATOM 802 C CA . TRP A 1 102 ? 17.013 3.829 -4.211 1.00 70.50 102 TRP A CA 1
ATOM 803 C C . TRP A 1 102 ? 16.524 2.788 -3.202 1.00 70.50 102 TRP A C 1
ATOM 805 O O . TRP A 1 102 ? 15.500 2.987 -2.555 1.00 70.50 102 TRP A O 1
ATOM 815 N N . TYR A 1 103 ? 17.310 1.740 -2.963 1.00 74.00 103 TYR A N 1
ATOM 816 C CA . TYR A 1 103 ? 16.964 0.699 -1.995 1.00 74.00 103 TYR A CA 1
ATOM 817 C C . TYR A 1 103 ? 17.098 1.141 -0.545 1.00 74.00 103 TYR A C 1
ATOM 819 O O . TYR A 1 103 ? 16.233 0.833 0.276 1.00 74.00 103 TYR A O 1
ATOM 827 N N . ALA A 1 104 ? 18.156 1.886 -0.218 1.00 78.94 104 ALA A N 1
ATOM 828 C CA . ALA A 1 104 ? 18.303 2.463 1.114 1.00 78.94 104 ALA A CA 1
ATOM 829 C C . ALA A 1 104 ? 17.114 3.377 1.438 1.00 78.94 104 ALA A C 1
ATOM 831 O O . ALA A 1 104 ? 16.538 3.277 2.518 1.00 78.94 104 ALA A O 1
ATOM 832 N N . ARG A 1 105 ? 16.694 4.201 0.471 1.00 83.94 105 ARG A N 1
ATOM 833 C CA . ARG A 1 105 ? 15.501 5.045 0.579 1.00 83.94 105 ARG A CA 1
ATOM 834 C C . ARG A 1 105 ? 14.230 4.219 0.748 1.00 83.94 105 ARG A C 1
ATOM 836 O O . ARG A 1 105 ? 13.487 4.460 1.696 1.00 83.94 105 ARG A O 1
ATOM 843 N N . ALA A 1 106 ? 14.025 3.200 -0.084 1.00 83.62 106 ALA A N 1
ATOM 844 C CA . ALA A 1 106 ? 12.857 2.332 0.005 1.00 83.62 106 ALA A CA 1
ATOM 845 C C . ALA A 1 106 ? 12.732 1.648 1.376 1.00 83.62 106 ALA A C 1
ATOM 847 O O . ALA A 1 106 ? 11.664 1.651 1.982 1.00 83.62 106 ALA A O 1
ATOM 848 N N . ARG A 1 107 ? 13.847 1.151 1.924 1.00 87.56 107 ARG A N 1
ATOM 849 C CA . ARG A 1 107 ? 13.890 0.526 3.254 1.00 87.56 107 ARG A CA 1
ATOM 850 C C . ARG A 1 107 ? 13.386 1.453 4.359 1.00 87.56 107 ARG A C 1
ATOM 852 O O . ARG A 1 107 ? 12.720 0.994 5.280 1.00 87.56 107 ARG A O 1
ATOM 859 N N . THR A 1 108 ? 13.666 2.755 4.273 1.00 92.56 108 THR A N 1
ATOM 860 C CA . THR A 1 108 ? 13.201 3.706 5.296 1.00 92.56 108 THR A CA 1
ATOM 861 C C . THR A 1 108 ? 11.678 3.835 5.363 1.00 92.56 108 THR A C 1
ATOM 863 O O . THR A 1 108 ? 11.162 4.162 6.428 1.00 92.56 108 THR A O 1
ATOM 866 N N . VAL A 1 109 ? 10.955 3.559 4.271 1.00 93.88 109 VAL A N 1
ATOM 867 C CA . VAL A 1 109 ? 9.482 3.540 4.252 1.00 93.88 109 VAL A CA 1
ATOM 868 C C . VAL A 1 109 ? 8.972 2.390 5.118 1.00 93.88 109 VAL A C 1
ATOM 870 O O . VAL A 1 109 ? 8.188 2.612 6.038 1.00 93.88 109 VAL A O 1
ATOM 873 N N . TRP A 1 110 ? 9.495 1.182 4.899 1.00 93.94 110 TRP A N 1
ATOM 874 C CA . TRP A 1 110 ? 9.131 -0.009 5.673 1.00 93.94 110 TRP A CA 1
ATOM 875 C C . TRP A 1 110 ? 9.492 0.137 7.153 1.00 93.94 110 TRP A C 1
ATOM 877 O O . TRP A 1 110 ? 8.653 -0.106 8.014 1.00 93.94 110 TRP A O 1
ATOM 887 N N . ASN A 1 111 ? 10.692 0.646 7.447 1.00 94.75 111 ASN A N 1
ATOM 888 C CA . ASN A 1 111 ? 11.126 0.892 8.822 1.00 94.75 111 ASN A CA 1
ATOM 889 C C . ASN A 1 111 ? 10.241 1.924 9.542 1.00 94.75 111 ASN A C 1
ATOM 891 O O . ASN A 1 111 ? 10.044 1.824 10.750 1.00 94.75 111 ASN A O 1
ATOM 895 N N . ARG A 1 112 ? 9.716 2.938 8.837 1.00 94.94 112 ARG A N 1
ATOM 896 C CA . ARG A 1 112 ? 8.790 3.901 9.456 1.00 94.94 112 ARG A CA 1
ATOM 897 C C . ARG A 1 112 ? 7.416 3.294 9.716 1.00 94.94 112 ARG A C 1
ATOM 899 O O . ARG A 1 112 ? 6.848 3.614 10.752 1.00 94.94 112 ARG A O 1
ATOM 906 N N . MET A 1 113 ? 6.902 2.434 8.834 1.00 95.00 113 MET A N 1
ATOM 907 C CA . MET A 1 113 ? 5.671 1.679 9.117 1.00 95.00 113 MET A CA 1
ATOM 908 C C . MET A 1 113 ? 5.840 0.843 10.391 1.00 95.00 113 MET A C 1
ATOM 910 O O . MET A 1 113 ? 5.031 0.950 11.309 1.00 95.00 113 MET A O 1
ATOM 914 N N . GLU A 1 114 ? 6.950 0.111 10.500 1.00 93.50 114 GLU A N 1
ATOM 915 C CA . GLU A 1 114 ? 7.279 -0.681 11.690 1.00 93.50 114 GLU A CA 1
ATOM 916 C C . GLU A 1 114 ? 7.412 0.187 12.955 1.00 93.50 114 GLU A C 1
ATOM 918 O O . GLU A 1 114 ? 6.859 -0.151 13.999 1.00 93.50 114 GLU A O 1
ATOM 923 N N . ALA A 1 115 ? 8.074 1.347 12.874 1.00 92.50 115 ALA A N 1
ATOM 924 C CA . ALA A 1 115 ? 8.217 2.271 14.007 1.00 92.50 115 ALA A CA 1
ATOM 925 C C . ALA A 1 115 ? 6.876 2.854 14.510 1.00 92.50 115 ALA A C 1
ATOM 927 O O . ALA A 1 115 ? 6.773 3.323 15.651 1.00 92.50 115 ALA A O 1
ATOM 928 N N . LEU A 1 116 ? 5.847 2.836 13.661 1.00 91.25 116 LEU A N 1
ATOM 929 C CA . LEU A 1 116 ? 4.474 3.216 13.990 1.00 91.25 116 LEU A CA 1
ATOM 930 C C . LEU A 1 11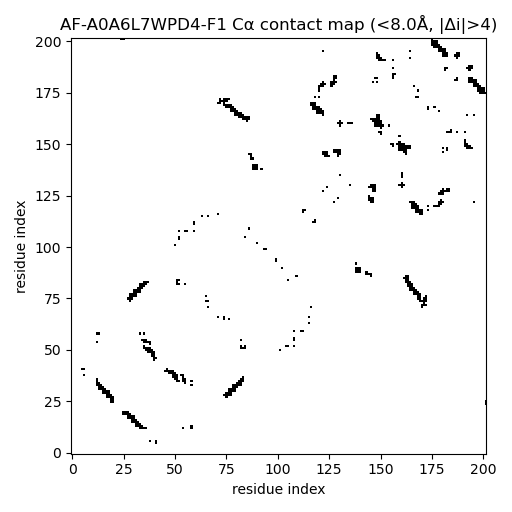6 ? 3.604 2.015 14.398 1.00 91.25 116 LEU A C 1
ATOM 932 O O . LEU A 1 116 ? 2.392 2.165 14.510 1.00 91.25 116 LEU A O 1
ATOM 936 N N . ASP A 1 117 ? 4.214 0.848 14.634 1.00 92.31 117 ASP A N 1
ATOM 937 C CA . ASP A 1 117 ? 3.540 -0.411 14.960 1.00 92.31 117 ASP A CA 1
ATOM 938 C C . ASP A 1 117 ? 2.543 -0.869 13.880 1.00 92.31 117 ASP A C 1
ATOM 940 O O . ASP A 1 117 ? 1.509 -1.458 14.188 1.00 92.31 117 ASP A O 1
ATOM 944 N N . PHE A 1 118 ? 2.848 -0.622 12.604 1.00 94.44 118 PHE A N 1
ATOM 945 C CA . PHE A 1 118 ? 2.144 -1.258 11.493 1.00 94.44 118 PHE A CA 1
ATOM 946 C C . PHE A 1 118 ? 2.861 -2.539 11.068 1.00 94.44 118 PHE A C 1
ATOM 948 O O . PHE A 1 118 ? 3.995 -2.515 10.589 1.00 94.44 118 PHE A O 1
ATOM 955 N N . GLU A 1 119 ? 2.158 -3.656 11.195 1.00 95.12 119 GLU A N 1
ATOM 956 C CA . GLU A 1 119 ? 2.601 -4.970 10.754 1.00 95.12 119 GLU A CA 1
ATOM 957 C C . GLU A 1 119 ? 2.315 -5.152 9.262 1.00 95.12 119 GLU A C 1
ATOM 959 O O . GLU A 1 119 ? 1.247 -4.786 8.761 1.00 95.12 119 GLU A O 1
ATOM 964 N N . TYR A 1 120 ? 3.272 -5.729 8.535 1.00 96.19 120 TYR A N 1
ATOM 965 C CA . TYR A 1 120 ? 3.107 -6.010 7.112 1.00 96.19 120 TYR A CA 1
ATOM 966 C C . TYR A 1 120 ? 2.264 -7.270 6.891 1.00 96.19 120 TYR A C 1
ATOM 968 O O . TYR A 1 120 ? 2.709 -8.393 7.159 1.00 96.19 120 TYR A O 1
ATOM 976 N N . MET A 1 121 ? 1.074 -7.080 6.325 1.00 96.75 121 MET A N 1
ATOM 977 C CA . MET A 1 121 ? 0.082 -8.134 6.094 1.00 96.75 121 MET A CA 1
ATOM 978 C C . MET A 1 121 ? 0.176 -8.770 4.711 1.00 96.75 121 MET A C 1
ATOM 980 O O . MET A 1 121 ? -0.524 -9.743 4.438 1.00 96.75 121 MET A O 1
ATOM 984 N N . GLY A 1 122 ? 1.070 -8.277 3.853 1.00 94.06 122 GLY A N 1
ATOM 985 C CA . GLY A 1 122 ? 1.311 -8.838 2.532 1.00 94.06 122 GLY A CA 1
ATOM 986 C C . GLY A 1 122 ? 0.678 -8.021 1.402 1.00 94.06 122 GLY A C 1
ATOM 987 O O . GLY A 1 122 ? 0.558 -6.804 1.527 1.00 94.06 122 GLY A O 1
ATOM 988 N N . PRO A 1 123 ? 0.322 -8.668 0.281 1.00 94.25 123 PRO A N 1
ATOM 989 C CA . PRO A 1 123 ? 0.316 -10.117 0.081 1.00 94.25 123 PRO A CA 1
ATOM 990 C C . PRO A 1 123 ? 1.737 -10.714 0.026 1.00 94.25 123 PRO A C 1
ATOM 992 O O . PRO A 1 123 ? 2.707 -10.045 -0.343 1.00 94.25 123 PRO A O 1
ATOM 995 N N . ARG A 1 124 ? 1.868 -11.981 0.436 1.00 93.88 124 ARG A N 1
ATOM 996 C CA . ARG A 1 124 ? 3.102 -12.787 0.383 1.00 93.88 124 ARG A CA 1
ATOM 997 C C . ARG A 1 124 ? 2.744 -14.231 0.046 1.00 93.88 124 ARG A C 1
ATOM 999 O O . ARG A 1 124 ? 1.665 -14.686 0.391 1.00 93.88 124 ARG A O 1
ATOM 1006 N N . HIS A 1 125 ? 3.656 -14.971 -0.574 1.00 92.50 125 HIS A N 1
ATOM 1007 C CA . HIS A 1 125 ? 3.481 -16.405 -0.804 1.00 92.50 125 HIS A CA 1
ATOM 1008 C C . HIS A 1 125 ? 3.302 -17.154 0.539 1.00 92.50 125 HIS A C 1
ATOM 1010 O O . HIS A 1 125 ? 4.093 -16.897 1.457 1.00 92.50 125 HIS A O 1
ATOM 1016 N N . PRO A 1 126 ? 2.331 -18.086 0.670 1.00 94.69 126 PRO A N 1
ATOM 1017 C CA . PRO A 1 126 ? 1.531 -18.719 -0.390 1.00 94.69 126 PRO A CA 1
ATOM 1018 C C . PRO A 1 126 ? 0.265 -17.978 -0.849 1.00 94.69 126 PRO A C 1
ATOM 1020 O O . PRO A 1 126 ? -0.358 -18.420 -1.811 1.00 94.69 126 PRO A O 1
ATOM 1023 N N . ASP A 1 127 ? -0.080 -16.836 -0.257 1.00 96.00 127 ASP A N 1
ATOM 1024 C CA . ASP A 1 127 ? -1.326 -16.091 -0.510 1.00 96.00 127 ASP A CA 1
ATOM 1025 C C . ASP A 1 127 ? -1.275 -15.222 -1.785 1.00 96.00 127 ASP A C 1
ATOM 1027 O O . ASP A 1 127 ? -1.791 -14.104 -1.856 1.00 96.00 127 ASP A O 1
ATOM 1031 N N . GLY A 1 128 ? -0.623 -15.748 -2.820 1.00 95.50 128 GLY A N 1
ATOM 1032 C CA . GLY A 1 128 ? -0.479 -15.136 -4.133 1.00 95.50 128 GLY A CA 1
ATOM 1033 C C . GLY A 1 128 ? 0.556 -15.855 -5.001 1.00 95.50 128 GLY A C 1
ATOM 1034 O O . GLY A 1 128 ? 1.479 -16.523 -4.516 1.00 95.50 128 GLY A O 1
ATOM 1035 N N . ARG A 1 129 ? 0.415 -15.689 -6.317 1.00 93.56 129 ARG A N 1
ATOM 1036 C CA . ARG A 1 129 ? 1.376 -16.137 -7.329 1.00 93.56 129 ARG A CA 1
ATOM 1037 C C . ARG A 1 129 ? 2.679 -15.339 -7.220 1.00 93.56 129 ARG A C 1
ATOM 1039 O O . ARG A 1 129 ? 2.665 -14.109 -7.238 1.00 93.56 129 ARG A O 1
ATOM 1046 N N . ARG A 1 130 ? 3.808 -16.040 -7.116 1.00 90.56 130 ARG A N 1
ATOM 1047 C CA . ARG A 1 130 ? 5.147 -15.432 -7.188 1.00 90.56 130 ARG A CA 1
ATOM 1048 C C . ARG A 1 130 ? 5.519 -15.130 -8.634 1.00 90.56 130 ARG A C 1
ATOM 1050 O O . ARG A 1 130 ? 4.924 -15.674 -9.558 1.00 90.56 130 ARG A O 1
ATOM 1057 N N . VAL A 1 131 ? 6.533 -14.295 -8.818 1.00 85.06 131 VAL A N 1
ATOM 1058 C CA . VAL A 1 131 ? 7.188 -14.184 -10.121 1.00 85.06 131 VAL A CA 1
ATOM 1059 C C . VAL A 1 131 ? 7.813 -15.532 -10.492 1.00 85.06 131 VAL A C 1
ATOM 1061 O O . VAL A 1 131 ? 8.384 -16.217 -9.637 1.00 85.06 131 VAL A O 1
ATOM 1064 N N . GLU A 1 132 ? 7.688 -15.924 -11.758 1.00 80.75 132 GLU A N 1
ATOM 1065 C CA . GLU A 1 132 ? 8.316 -17.146 -12.257 1.00 80.75 132 GLU A CA 1
ATOM 1066 C C . GLU A 1 132 ? 9.843 -17.056 -12.115 1.00 80.75 132 GLU A C 1
ATOM 1068 O O . GLU A 1 132 ? 10.414 -16.002 -12.413 1.00 80.75 132 GLU A O 1
ATOM 1073 N N . PRO A 1 133 ? 10.545 -18.133 -11.711 1.00 80.00 133 PRO A N 1
ATOM 1074 C CA . PRO A 1 133 ? 11.989 -18.086 -11.483 1.00 80.00 133 PRO A CA 1
ATOM 1075 C C . PRO A 1 133 ? 12.807 -17.535 -12.661 1.00 80.00 133 PRO A C 1
ATOM 1077 O O . PRO A 1 133 ? 13.795 -16.844 -12.435 1.00 80.00 133 PRO A O 1
ATOM 1080 N N . GLY A 1 134 ? 12.388 -17.799 -13.905 1.00 79.00 134 GLY A N 1
ATOM 1081 C CA . GLY A 1 134 ? 13.061 -17.311 -15.116 1.00 79.00 134 GLY A CA 1
ATOM 1082 C C . GLY A 1 134 ? 12.789 -15.843 -15.470 1.00 79.00 134 GLY A C 1
ATOM 1083 O O . GLY A 1 134 ? 13.476 -15.291 -16.322 1.00 79.00 134 GLY A O 1
ATOM 1084 N N . SER A 1 135 ? 11.804 -15.209 -14.829 1.00 78.62 135 SER A N 1
ATOM 1085 C CA . SER A 1 135 ? 11.423 -13.804 -15.046 1.00 78.62 135 SER A CA 1
ATOM 1086 C C . SER A 1 135 ? 11.576 -12.954 -13.786 1.00 78.62 135 SER A C 1
ATOM 1088 O O . SER A 1 135 ? 11.183 -11.789 -13.774 1.00 78.62 135 SER A O 1
ATOM 1090 N N . ARG A 1 136 ? 12.134 -13.529 -12.715 1.00 81.50 136 ARG A N 1
ATOM 1091 C CA . ARG A 1 136 ? 12.407 -12.814 -11.475 1.00 81.50 136 ARG A CA 1
ATOM 1092 C C . ARG A 1 136 ? 13.488 -11.761 -11.723 1.00 81.50 136 ARG A C 1
ATOM 1094 O O . ARG A 1 136 ? 14.569 -12.126 -12.189 1.00 81.50 136 ARG A O 1
ATOM 1101 N N . PRO A 1 137 ? 13.245 -10.490 -11.365 1.00 76.94 137 PRO A N 1
ATOM 1102 C CA . PRO A 1 137 ? 14.295 -9.487 -11.385 1.00 76.94 137 PRO A CA 1
ATOM 1103 C C . PRO A 1 137 ? 15.516 -9.942 -10.573 1.00 76.94 137 PRO A C 1
ATOM 1105 O O . PRO A 1 137 ? 15.361 -10.449 -9.464 1.00 76.94 137 PRO A O 1
ATOM 1108 N N . GLU A 1 138 ? 16.730 -9.737 -11.100 1.00 77.69 138 GLU A N 1
ATOM 1109 C CA . GLU A 1 138 ? 18.001 -10.174 -10.472 1.00 77.69 138 GLU A CA 1
ATOM 1110 C C . GLU A 1 138 ? 18.177 -9.682 -9.034 1.00 77.69 138 GLU A C 1
ATOM 1112 O O . GLU A 1 138 ? 18.949 -10.219 -8.244 1.00 77.69 138 GLU A O 1
ATOM 1117 N N . TYR A 1 139 ? 17.479 -8.604 -8.733 1.00 74.31 139 TYR A N 1
ATOM 1118 C CA . TYR A 1 139 ? 17.609 -7.828 -7.533 1.00 74.31 139 TYR A CA 1
ATOM 1119 C C . TYR A 1 139 ? 16.698 -8.390 -6.415 1.00 74.31 139 TYR A C 1
ATOM 1121 O O . TYR A 1 139 ? 16.888 -8.060 -5.251 1.00 74.31 139 TYR A O 1
ATOM 1129 N N . LEU A 1 140 ? 15.732 -9.265 -6.746 1.00 76.00 140 LEU A N 1
ATOM 1130 C CA . LEU A 1 140 ? 14.902 -9.977 -5.774 1.00 76.00 140 LEU A CA 1
ATOM 1131 C C . LEU A 1 140 ? 15.608 -11.258 -5.285 1.00 76.00 140 LEU A C 1
ATOM 1133 O O . LEU A 1 140 ? 16.017 -12.078 -6.116 1.00 76.00 140 LEU A O 1
ATOM 1137 N N . PRO A 1 141 ? 15.676 -11.501 -3.961 1.00 78.31 141 PRO A N 1
ATOM 1138 C CA . PRO A 1 141 ? 16.250 -12.721 -3.398 1.00 78.31 141 PRO A CA 1
ATOM 1139 C C . PRO A 1 141 ? 15.623 -14.000 -3.943 1.00 78.31 141 PRO A C 1
ATOM 1141 O O . PRO A 1 141 ? 14.437 -14.051 -4.287 1.00 78.31 141 PRO A O 1
ATOM 1144 N N . ALA A 1 142 ? 16.416 -15.072 -3.975 1.00 79.94 142 ALA A N 1
ATOM 1145 C CA . ALA A 1 142 ? 15.971 -16.337 -4.541 1.00 79.94 142 ALA A CA 1
ATOM 1146 C C . ALA A 1 142 ? 14.801 -16.978 -3.778 1.00 79.94 142 ALA A C 1
ATOM 1148 O O . ALA A 1 142 ? 13.964 -17.663 -4.370 1.00 79.94 142 ALA A O 1
ATOM 1149 N N . ASP A 1 143 ? 14.754 -16.727 -2.479 1.00 81.50 143 ASP A N 1
ATOM 1150 C CA . ASP A 1 143 ? 13.783 -17.198 -1.504 1.00 81.50 143 ASP A CA 1
ATOM 1151 C C . ASP A 1 143 ? 12.706 -16.151 -1.180 1.00 81.50 143 ASP A C 1
ATOM 1153 O O . ASP A 1 143 ? 11.921 -16.345 -0.247 1.00 81.50 143 ASP A O 1
ATOM 1157 N N . THR A 1 144 ? 12.625 -15.064 -1.960 1.00 83.81 144 THR A N 1
ATOM 1158 C CA . THR A 1 144 ? 11.621 -14.023 -1.738 1.00 83.81 144 THR A CA 1
ATOM 1159 C C . THR A 1 144 ? 10.202 -14.598 -1.684 1.00 83.81 144 THR A C 1
ATOM 1161 O O . THR A 1 144 ? 9.803 -15.471 -2.468 1.00 83.81 144 THR A O 1
ATOM 1164 N N . LYS A 1 145 ? 9.415 -14.070 -0.743 1.00 88.69 145 LYS A N 1
ATOM 1165 C CA . LYS A 1 145 ? 7.977 -14.336 -0.629 1.00 88.69 145 LYS A CA 1
ATOM 1166 C C . LYS A 1 145 ? 7.131 -13.292 -1.356 1.00 88.69 145 LYS A C 1
ATOM 1168 O O . LYS A 1 145 ? 5.908 -13.369 -1.260 1.00 88.69 145 LYS A O 1
ATOM 1173 N N . SER A 1 146 ? 7.748 -12.333 -2.046 1.00 87.94 146 SER A N 1
ATOM 1174 C CA . SER A 1 146 ? 7.030 -11.317 -2.815 1.00 87.94 146 SER A CA 1
ATOM 1175 C C . SER A 1 146 ? 6.170 -11.968 -3.897 1.00 87.94 146 SER A C 1
ATOM 1177 O O . SER A 1 146 ? 6.558 -12.957 -4.526 1.00 87.94 146 SER A O 1
ATOM 1179 N N . VAL A 1 147 ? 4.977 -11.419 -4.090 1.00 93.25 147 VAL A N 1
ATOM 1180 C CA . VAL A 1 147 ? 4.004 -11.891 -5.081 1.00 93.25 147 VAL A CA 1
ATOM 1181 C C . VAL A 1 147 ? 3.735 -10.789 -6.080 1.00 93.25 147 VAL A C 1
ATOM 1183 O O . VAL A 1 147 ? 3.822 -9.616 -5.746 1.00 93.25 147 VAL A O 1
ATOM 1186 N N . VAL A 1 148 ? 3.401 -11.151 -7.310 1.00 94.19 148 VAL A N 1
ATOM 1187 C CA . VAL A 1 148 ? 3.217 -10.150 -8.363 1.00 94.19 148 VAL A CA 1
ATOM 1188 C C . VAL A 1 148 ? 1.853 -9.492 -8.230 1.00 94.19 148 VAL A C 1
ATOM 1190 O O . VAL A 1 148 ? 0.847 -10.186 -8.094 1.00 94.19 148 VAL A O 1
ATOM 1193 N N . THR A 1 149 ? 1.810 -8.169 -8.274 1.00 96.88 149 THR A N 1
ATOM 1194 C CA . THR A 1 149 ? 0.556 -7.407 -8.248 1.00 96.88 149 THR A CA 1
ATOM 1195 C C . THR A 1 149 ? 0.426 -6.467 -9.430 1.00 96.88 149 THR A C 1
ATOM 1197 O O . THR A 1 149 ? -0.675 -6.009 -9.687 1.00 96.88 149 THR A O 1
ATOM 1200 N N . TYR A 1 150 ? 1.499 -6.253 -10.196 1.00 95.44 150 TYR A N 1
ATOM 1201 C CA . TYR A 1 150 ? 1.530 -5.335 -11.327 1.00 95.44 150 TYR A CA 1
ATOM 1202 C C . TYR A 1 150 ? 2.113 -5.984 -12.590 1.00 95.44 150 TYR A C 1
ATOM 1204 O O . TYR A 1 150 ? 3.105 -6.726 -12.535 1.00 95.44 150 TYR A O 1
ATOM 1212 N N . HIS A 1 151 ? 1.527 -5.664 -13.746 1.00 93.12 151 HIS A N 1
ATOM 1213 C CA . HIS A 1 151 ? 2.123 -5.903 -15.058 1.00 93.12 151 HIS A CA 1
ATOM 1214 C C . HIS A 1 151 ? 2.238 -4.604 -15.858 1.00 93.12 151 HIS A C 1
ATOM 1216 O O . HIS A 1 151 ? 1.397 -3.720 -15.784 1.00 93.12 151 HIS A O 1
ATOM 1222 N N . LEU A 1 152 ? 3.260 -4.506 -16.709 1.00 90.25 152 LEU A N 1
ATOM 1223 C CA . LEU A 1 152 ? 3.388 -3.375 -17.630 1.00 90.25 152 LEU A CA 1
ATOM 1224 C C . LEU A 1 152 ? 2.184 -3.306 -18.580 1.00 90.25 152 LEU A C 1
ATOM 1226 O O . LEU A 1 152 ? 1.647 -4.339 -18.983 1.00 90.25 152 LEU A O 1
ATOM 1230 N N . ARG A 1 153 ? 1.822 -2.099 -19.030 1.00 87.25 153 ARG A N 1
ATOM 1231 C CA . ARG A 1 153 ? 0.706 -1.871 -19.974 1.00 87.25 153 ARG A CA 1
ATOM 1232 C C . ARG A 1 153 ? 0.795 -2.671 -21.276 1.00 87.25 153 ARG A C 1
ATOM 1234 O O . ARG A 1 153 ? -0.225 -2.961 -21.884 1.00 87.25 153 ARG A O 1
ATOM 1241 N N . GLN A 1 154 ? 2.010 -2.979 -21.730 1.00 88.00 154 GLN A N 1
ATOM 1242 C CA . GLN A 1 154 ? 2.260 -3.753 -22.955 1.00 88.00 154 GLN A CA 1
ATOM 1243 C C . GLN A 1 154 ? 2.314 -5.269 -22.698 1.00 88.00 154 GLN A C 1
ATOM 1245 O O . GLN A 1 154 ? 2.534 -6.043 -23.625 1.00 88.00 154 GLN A O 1
ATOM 1250 N N . SER A 1 155 ? 2.170 -5.684 -21.439 1.00 88.81 155 SER A N 1
ATOM 1251 C CA . SER A 1 155 ? 2.182 -7.074 -20.998 1.00 88.81 155 SER A CA 1
ATOM 1252 C C . SER A 1 155 ? 0.771 -7.532 -20.622 1.00 88.81 155 SER A C 1
ATOM 1254 O O . SER A 1 155 ? -0.196 -6.776 -20.684 1.00 88.81 155 SER A O 1
ATOM 1256 N N . SER A 1 156 ? 0.668 -8.795 -20.230 1.00 92.00 156 SER A N 1
ATOM 1257 C CA . SER A 1 156 ? -0.540 -9.399 -19.672 1.00 92.00 156 SER A CA 1
ATOM 1258 C C . SER A 1 156 ? -0.291 -9.811 -18.218 1.00 92.00 156 SER A C 1
ATOM 1260 O O . SER A 1 156 ? 0.873 -9.911 -17.809 1.00 92.00 156 SER A O 1
ATOM 1262 N N . PRO A 1 157 ? -1.345 -10.155 -17.455 1.00 94.00 157 PRO A N 1
ATOM 1263 C CA . PRO A 1 157 ? -1.207 -10.761 -16.133 1.00 94.00 157 PRO A CA 1
ATOM 1264 C C . PRO A 1 157 ? -0.176 -11.897 -16.080 1.00 94.00 157 PRO A C 1
ATOM 1266 O O . PRO A 1 157 ? 0.594 -11.989 -15.126 1.00 94.00 157 PRO A O 1
ATOM 1269 N N . ALA A 1 158 ? -0.075 -12.728 -17.124 1.00 91.69 158 ALA A N 1
ATOM 1270 C CA . ALA A 1 158 ? 0.888 -13.829 -17.175 1.00 91.69 158 ALA A CA 1
ATOM 1271 C C . ALA A 1 158 ? 2.354 -13.359 -17.062 1.00 91.69 158 ALA A C 1
ATOM 1273 O O . ALA A 1 158 ? 3.153 -14.023 -16.404 1.00 91.69 158 ALA A O 1
ATOM 1274 N N . GLY A 1 159 ? 2.686 -12.196 -17.634 1.00 89.62 159 GLY A N 1
ATOM 1275 C CA . GLY A 1 159 ? 4.031 -11.603 -17.628 1.00 89.62 159 GLY A CA 1
ATOM 1276 C C . GLY A 1 159 ? 4.308 -10.634 -16.470 1.00 89.62 159 GLY A C 1
ATOM 1277 O O . GLY A 1 159 ? 5.291 -9.889 -16.516 1.00 89.62 159 GLY A O 1
ATOM 1278 N N . ALA A 1 160 ? 3.435 -10.588 -15.461 1.00 91.75 160 ALA A N 1
ATOM 1279 C CA . ALA A 1 160 ? 3.638 -9.783 -14.261 1.00 91.75 160 ALA A CA 1
ATOM 1280 C C . ALA A 1 160 ? 4.886 -10.232 -13.482 1.00 91.75 160 ALA A C 1
ATOM 1282 O O . ALA A 1 160 ? 5.124 -11.430 -13.323 1.00 91.75 160 ALA A O 1
ATOM 1283 N N . HIS A 1 161 ? 5.660 -9.272 -12.973 1.00 87.94 161 HIS A N 1
ATOM 1284 C CA . HIS A 1 161 ? 6.915 -9.539 -12.254 1.00 87.94 161 HIS A CA 1
ATOM 1285 C C . HIS A 1 161 ? 7.212 -8.551 -11.116 1.00 87.94 161 HIS A C 1
ATOM 1287 O O . HIS A 1 161 ? 8.255 -8.674 -10.480 1.00 87.94 161 HIS A O 1
ATOM 1293 N N . LEU A 1 162 ? 6.306 -7.607 -10.840 1.00 88.88 162 LEU A N 1
ATOM 1294 C CA . LEU A 1 162 ? 6.491 -6.544 -9.849 1.00 88.88 162 LEU A CA 1
ATOM 1295 C C . LEU A 1 162 ? 5.402 -6.611 -8.776 1.00 88.88 162 LEU A C 1
ATOM 1297 O O . LEU A 1 162 ? 4.258 -6.978 -9.066 1.00 88.88 162 LEU A O 1
ATOM 1301 N N . GLN A 1 163 ? 5.769 -6.244 -7.549 1.00 93.12 163 GLN A N 1
ATOM 1302 C CA . GLN A 1 163 ? 4.848 -6.067 -6.429 1.00 93.12 163 GLN A CA 1
ATOM 1303 C C . GLN A 1 163 ? 4.832 -4.602 -6.018 1.00 93.12 163 GLN A C 1
ATOM 1305 O O . GLN A 1 163 ? 5.850 -4.117 -5.533 1.00 93.12 163 GLN A O 1
ATOM 1310 N N . TYR A 1 164 ? 3.689 -3.941 -6.162 1.00 94.94 164 TYR A N 1
ATOM 1311 C CA . TYR A 1 164 ? 3.509 -2.553 -5.728 1.00 94.94 164 TYR A CA 1
ATOM 1312 C C . TYR A 1 164 ? 2.357 -2.365 -4.742 1.00 94.94 164 TYR A C 1
ATOM 1314 O O . TYR A 1 164 ? 2.311 -1.363 -4.031 1.00 94.94 164 TYR A O 1
ATOM 1322 N N . ASP A 1 165 ? 1.459 -3.344 -4.654 1.00 97.69 165 ASP A N 1
ATOM 1323 C CA . ASP A 1 165 ? 0.282 -3.283 -3.801 1.00 97.69 165 ASP A CA 1
ATOM 1324 C C . ASP A 1 165 ? 0.557 -3.982 -2.470 1.00 97.69 165 ASP A C 1
ATOM 1326 O O . ASP A 1 165 ? 1.024 -5.129 -2.424 1.00 97.69 165 ASP A O 1
ATOM 1330 N N . HIS A 1 166 ? 0.256 -3.280 -1.380 1.00 97.62 166 HIS A N 1
ATOM 1331 C CA . HIS A 1 166 ? 0.614 -3.681 -0.026 1.00 97.62 166 HIS A CA 1
ATOM 1332 C C . HIS A 1 166 ? -0.519 -3.456 0.965 1.00 97.62 166 HIS A C 1
ATOM 1334 O O . HIS A 1 166 ? -1.350 -2.563 0.800 1.00 97.62 166 HIS A O 1
ATOM 1340 N N . VAL A 1 167 ? -0.502 -4.251 2.032 1.00 98.38 167 VAL A N 1
ATOM 1341 C CA . VAL A 1 167 ? -1.442 -4.187 3.146 1.00 98.38 167 VAL A CA 1
ATOM 1342 C C . VAL A 1 167 ? -0.672 -4.159 4.455 1.00 98.38 167 VAL A C 1
ATOM 1344 O O . VAL A 1 167 ? 0.260 -4.937 4.673 1.00 98.38 167 VAL A O 1
ATOM 1347 N N . PHE A 1 168 ? -1.099 -3.271 5.339 1.00 97.81 168 PHE A N 1
ATOM 1348 C CA . PHE A 1 168 ? -0.574 -3.087 6.677 1.00 97.81 168 PHE A CA 1
ATOM 1349 C C . PHE A 1 168 ? -1.719 -3.016 7.673 1.00 97.81 168 PHE A C 1
ATOM 1351 O O . PHE A 1 168 ? -2.789 -2.491 7.364 1.00 97.81 168 PHE A O 1
ATOM 1358 N N . ALA A 1 169 ? -1.482 -3.499 8.883 1.00 97.06 169 ALA A N 1
ATOM 1359 C CA . ALA A 1 169 ? -2.439 -3.388 9.970 1.00 97.06 169 ALA A CA 1
ATOM 1360 C C . ALA A 1 169 ? -1.732 -2.984 11.260 1.00 97.06 169 ALA A C 1
ATOM 1362 O O . ALA A 1 169 ? -0.597 -3.391 11.497 1.00 97.06 169 ALA A O 1
ATOM 1363 N N . SER A 1 170 ? -2.391 -2.187 12.095 1.00 94.88 170 SER A N 1
ATOM 1364 C CA . SER A 1 170 ? -1.844 -1.830 13.403 1.00 94.88 170 SER A CA 1
ATOM 1365 C C . SER A 1 170 ? -1.630 -3.077 14.273 1.00 94.88 170 SER A C 1
ATOM 1367 O O . SER A 1 170 ? -2.418 -4.031 14.258 1.00 94.88 170 SER A O 1
ATOM 1369 N N . ARG A 1 171 ? -0.552 -3.078 15.057 1.00 91.62 171 ARG A N 1
ATOM 1370 C CA . ARG A 1 171 ? -0.231 -4.135 16.018 1.00 91.62 171 ARG A CA 1
ATOM 1371 C C . ARG A 1 171 ? -1.402 -4.346 16.984 1.00 91.62 171 ARG A C 1
ATOM 1373 O O . ARG A 1 171 ? -2.054 -3.399 17.407 1.00 91.62 171 ARG A O 1
ATOM 1380 N N . GLY A 1 172 ? -1.696 -5.605 17.301 1.00 90.56 172 GLY A N 1
ATOM 1381 C CA . GLY A 1 172 ? -2.908 -6.019 18.023 1.00 90.56 172 GLY A CA 1
ATOM 1382 C C . GLY A 1 172 ? -4.164 -6.186 17.153 1.00 90.56 172 GLY A C 1
ATOM 1383 O O . GLY A 1 172 ? -4.973 -7.056 17.448 1.00 90.56 172 GLY A O 1
ATOM 1384 N N . PHE A 1 173 ? -4.316 -5.439 16.052 1.00 93.19 173 PHE A N 1
ATOM 1385 C CA . PHE A 1 173 ? -5.397 -5.670 15.076 1.00 93.19 173 PHE A CA 1
ATOM 1386 C C . PHE A 1 173 ? -4.976 -6.617 13.947 1.00 93.19 173 PHE A C 1
ATOM 1388 O O . PHE A 1 173 ? -5.778 -7.407 13.463 1.00 93.19 173 PHE A O 1
ATOM 1395 N N . HIS A 1 174 ? -3.699 -6.582 13.572 1.00 95.12 174 HIS A N 1
ATOM 1396 C CA . HIS A 1 174 ? -3.116 -7.403 12.510 1.00 95.12 174 HIS A CA 1
ATOM 1397 C C . HIS A 1 174 ? -3.398 -8.914 12.616 1.00 95.12 174 HIS A C 1
ATOM 1399 O O . HIS A 1 174 ? -3.467 -9.588 11.593 1.00 95.12 174 HIS A O 1
ATOM 1405 N N . GLU A 1 175 ? -3.598 -9.443 13.826 1.00 94.12 175 GLU A N 1
ATOM 1406 C CA . GLU A 1 175 ? -3.853 -10.869 14.077 1.00 94.12 175 GLU A CA 1
ATOM 1407 C C . GLU A 1 175 ? -5.166 -11.359 13.456 1.00 94.12 175 GLU A C 1
ATOM 1409 O O . GLU A 1 175 ? -5.296 -12.543 13.143 1.00 94.12 175 GLU A O 1
ATOM 1414 N N . THR A 1 176 ? -6.130 -10.458 13.237 1.00 94.31 176 THR A N 1
ATOM 1415 C CA . THR A 1 176 ? -7.403 -10.790 12.589 1.00 94.31 176 THR A CA 1
ATOM 1416 C C . THR A 1 176 ? -7.398 -10.502 11.090 1.00 94.31 176 THR A C 1
ATOM 1418 O O . THR A 1 176 ? -8.379 -10.800 10.413 1.00 94.31 176 THR A O 1
ATOM 1421 N N . ILE A 1 177 ? -6.311 -9.957 10.540 1.00 97.19 177 ILE A N 1
ATOM 1422 C CA . ILE A 1 177 ? -6.228 -9.583 9.129 1.00 97.19 177 ILE A CA 1
ATOM 1423 C C . ILE A 1 177 ? -5.607 -10.713 8.312 1.00 97.19 177 ILE A C 1
ATOM 1425 O O . ILE A 1 177 ? -4.531 -11.222 8.629 1.00 97.19 177 ILE A O 1
ATOM 1429 N N . ARG A 1 178 ? -6.253 -11.074 7.203 1.00 97.38 178 ARG A N 1
ATOM 1430 C CA . ARG A 1 178 ? -5.671 -11.954 6.180 1.00 97.38 178 ARG A CA 1
ATOM 1431 C C . ARG A 1 178 ? -5.687 -11.260 4.833 1.00 97.38 178 ARG A C 1
ATOM 1433 O O . ARG A 1 178 ? -6.653 -10.586 4.495 1.00 97.38 178 ARG A O 1
ATOM 1440 N N . THR A 1 179 ? -4.626 -11.449 4.058 1.00 97.94 179 T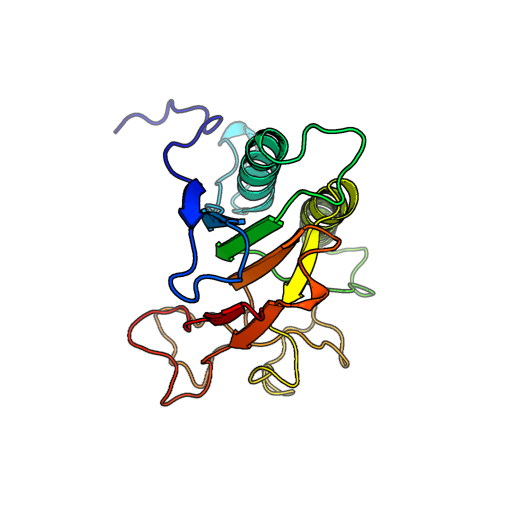HR A N 1
ATOM 1441 C CA . THR A 1 179 ? -4.467 -10.805 2.752 1.00 97.94 179 THR A CA 1
ATOM 1442 C C . THR A 1 179 ? -4.142 -11.845 1.698 1.00 97.94 179 THR A C 1
ATOM 1444 O O . THR A 1 179 ? -3.213 -12.627 1.880 1.00 97.94 179 THR A O 1
ATOM 1447 N N . ARG A 1 180 ? -4.838 -11.793 0.562 1.00 97.69 180 ARG A N 1
ATOM 1448 C CA . ARG A 1 180 ? -4.535 -12.593 -0.628 1.00 97.69 180 ARG A CA 1
ATOM 1449 C C . ARG A 1 180 ? -4.472 -11.710 -1.867 1.00 97.69 180 ARG A C 1
ATOM 1451 O O . ARG A 1 180 ? -5.356 -10.887 -2.089 1.00 97.69 180 ARG A O 1
ATOM 1458 N N . ALA A 1 181 ? -3.468 -11.914 -2.713 1.00 97.94 181 ALA A N 1
ATOM 1459 C CA . ALA A 1 181 ? -3.459 -11.333 -4.051 1.00 97.94 181 ALA A CA 1
ATOM 1460 C C . ALA A 1 181 ? -4.361 -12.152 -4.986 1.00 97.94 181 ALA A C 1
ATOM 1462 O O . ALA A 1 181 ? -4.178 -13.362 -5.133 1.00 97.94 181 ALA A O 1
ATOM 1463 N N . MET A 1 182 ? -5.301 -11.500 -5.669 1.00 97.69 182 MET A N 1
ATOM 1464 C CA . MET A 1 182 ? -6.093 -12.100 -6.748 1.00 97.69 182 MET A CA 1
ATOM 1465 C C . MET A 1 182 ? -5.308 -12.036 -8.064 1.00 97.69 182 MET A C 1
ATOM 1467 O O . MET A 1 182 ? -5.731 -11.411 -9.030 1.00 97.69 182 MET A O 1
ATOM 1471 N N . ASN A 1 183 ? -4.116 -12.632 -8.080 1.00 96.44 183 ASN A N 1
ATOM 1472 C CA . ASN A 1 183 ? -3.106 -12.443 -9.127 1.00 96.44 183 ASN A CA 1
ATOM 1473 C C . ASN A 1 183 ? -2.908 -13.667 -10.046 1.00 96.44 183 ASN A C 1
ATOM 1475 O O . ASN A 1 183 ? -1.888 -13.789 -10.744 1.00 96.44 183 ASN A O 1
ATOM 1479 N N . GLY A 1 184 ? -3.887 -14.576 -10.047 1.00 95.25 184 GLY A N 1
ATOM 1480 C CA . GLY A 1 184 ? -4.075 -15.548 -11.121 1.00 95.25 184 GLY A CA 1
ATOM 1481 C C . GLY A 1 184 ? -4.476 -14.839 -12.415 1.00 95.25 184 GLY A C 1
ATOM 1482 O O . GLY A 1 184 ? -5.120 -13.792 -12.371 1.00 95.25 184 GLY A O 1
ATOM 1483 N N . VAL A 1 185 ? -4.096 -15.399 -13.567 1.00 92.94 185 VAL A N 1
ATOM 1484 C CA . VAL A 1 185 ? -4.356 -14.783 -14.884 1.00 92.94 185 VAL A CA 1
ATOM 1485 C C . VAL A 1 185 ? -5.846 -14.486 -15.080 1.00 92.94 185 VAL A C 1
ATOM 1487 O O . VAL A 1 185 ? -6.190 -13.393 -15.521 1.00 92.94 185 VAL A O 1
ATOM 1490 N N . ASP A 1 186 ? -6.713 -15.405 -14.653 1.00 94.38 186 ASP A N 1
ATOM 1491 C CA . ASP A 1 186 ? -8.169 -15.273 -14.779 1.00 94.38 186 ASP A CA 1
ATOM 1492 C C . ASP A 1 186 ? -8.823 -14.484 -13.624 1.00 94.38 186 ASP A C 1
ATOM 1494 O O . ASP A 1 186 ? -9.974 -14.064 -13.728 1.00 94.38 186 ASP A O 1
ATOM 1498 N N . GLU A 1 187 ? -8.108 -14.250 -12.516 1.00 95.56 187 GLU A N 1
ATOM 1499 C CA . GLU A 1 187 ? -8.623 -13.532 -11.334 1.00 95.56 187 GLU A CA 1
ATOM 1500 C C . GLU A 1 187 ? -8.236 -12.040 -11.305 1.00 95.56 187 GLU A C 1
ATOM 1502 O O . GLU A 1 187 ? -8.856 -11.257 -10.574 1.00 95.56 187 GLU A O 1
ATOM 1507 N N . TRP A 1 188 ? -7.243 -11.646 -12.113 1.00 95.56 188 TRP A N 1
ATOM 1508 C CA . TRP A 1 188 ? -6.549 -10.352 -12.070 1.00 95.56 188 TRP A CA 1
ATOM 1509 C C . TRP A 1 188 ? -7.496 -9.146 -12.089 1.00 95.56 188 TRP A C 1
ATOM 1511 O O . TRP A 1 188 ? -7.398 -8.240 -11.257 1.00 95.56 188 TRP A O 1
ATOM 1521 N N . GLY A 1 189 ? -8.476 -9.178 -12.992 1.00 93.62 189 GLY A N 1
ATOM 1522 C CA . GLY A 1 189 ? -9.337 -8.040 -13.304 1.00 93.62 189 GLY A CA 1
ATOM 1523 C C . GLY A 1 189 ? -8.795 -7.193 -14.467 1.00 93.62 189 GLY A C 1
ATOM 1524 O O . GLY A 1 189 ? -7.848 -7.599 -15.135 1.00 93.62 189 GLY A O 1
ATOM 1525 N N . PRO A 1 190 ? -9.419 -6.036 -14.753 1.00 93.19 190 PRO A N 1
ATOM 1526 C CA . PRO A 1 190 ? -9.153 -5.256 -15.968 1.00 93.19 190 PRO A CA 1
ATOM 1527 C C . PRO A 1 190 ? -7.986 -4.258 -15.857 1.00 93.19 190 PRO A C 1
ATOM 1529 O O . PRO A 1 190 ? -7.687 -3.573 -16.832 1.00 93.19 190 PRO A O 1
ATOM 1532 N N . SER A 1 191 ? -7.389 -4.114 -14.673 1.00 95.31 191 SER A N 1
ATOM 1533 C CA . SER A 1 191 ? -6.327 -3.142 -14.390 1.00 95.31 191 SER A CA 1
ATOM 1534 C C . SER A 1 191 ? -4.943 -3.750 -14.631 1.00 95.31 191 SER A C 1
ATOM 1536 O O . SER A 1 191 ? -4.779 -4.968 -14.595 1.00 95.31 191 SER A O 1
ATOM 1538 N N . ASP A 1 192 ? -3.934 -2.901 -14.826 1.00 96.19 192 ASP A N 1
ATOM 1539 C CA . ASP A 1 192 ? -2.527 -3.309 -14.783 1.00 96.19 192 ASP A CA 1
ATOM 1540 C C . ASP A 1 192 ? -2.092 -3.775 -13.382 1.00 96.19 192 ASP A C 1
ATOM 1542 O O . ASP A 1 192 ? -1.114 -4.515 -13.256 1.00 96.19 192 ASP A O 1
ATOM 1546 N N . HIS A 1 193 ? -2.879 -3.447 -12.354 1.00 97.62 193 HIS A N 1
ATOM 1547 C CA . HIS A 1 193 ? -2.779 -4.000 -11.005 1.00 97.62 193 HIS A CA 1
ATOM 1548 C C . HIS A 1 193 ? -3.830 -5.087 -10.737 1.00 97.62 193 HIS A C 1
ATOM 1550 O O . HIS A 1 193 ? -5.002 -4.943 -11.093 1.00 97.62 193 HIS A O 1
ATOM 1556 N N . CYS A 1 194 ? -3.440 -6.166 -10.060 1.00 97.12 194 CYS A N 1
ATOM 1557 C CA . CYS A 1 194 ? -4.384 -7.161 -9.560 1.00 97.12 194 CYS A CA 1
ATOM 1558 C C . CYS A 1 194 ? -5.134 -6.625 -8.331 1.00 97.12 194 CYS A C 1
ATOM 1560 O O . CYS A 1 194 ? -4.658 -5.736 -7.626 1.00 97.12 194 CYS A O 1
ATOM 1562 N N . ARG A 1 195 ? -6.282 -7.220 -8.006 1.00 97.00 195 ARG A N 1
ATOM 1563 C CA . ARG A 1 195 ? -7.000 -6.902 -6.762 1.00 97.00 195 ARG A CA 1
ATOM 1564 C C . ARG A 1 195 ? -6.369 -7.601 -5.561 1.00 97.00 195 ARG A C 1
ATOM 1566 O O . ARG A 1 195 ? -5.941 -8.751 -5.658 1.00 97.00 195 ARG A O 1
ATOM 1573 N N . LEU A 1 196 ? -6.400 -6.942 -4.407 1.00 97.56 196 LEU A N 1
ATOM 1574 C CA . LEU A 1 196 ? -6.109 -7.569 -3.121 1.00 97.56 196 LEU A CA 1
ATOM 1575 C C . LEU A 1 196 ? -7.418 -7.882 -2.396 1.00 97.56 196 LEU A C 1
ATOM 1577 O O . LEU A 1 196 ? -8.280 -7.015 -2.263 1.00 97.56 196 LEU A O 1
ATOM 1581 N N . LEU A 1 197 ? -7.558 -9.118 -1.927 1.00 97.75 197 LEU A N 1
ATOM 1582 C CA . LEU A 1 197 ? -8.617 -9.518 -1.012 1.00 97.75 197 LEU A CA 1
ATOM 1583 C C . LEU A 1 197 ? -8.083 -9.396 0.413 1.00 97.75 197 LEU A C 1
ATOM 1585 O O . LEU A 1 197 ? -7.075 -10.021 0.745 1.00 97.75 197 LEU A O 1
ATOM 1589 N N . ILE A 1 198 ? -8.757 -8.596 1.235 1.00 98.19 198 ILE A N 1
ATOM 1590 C CA . ILE A 1 198 ? -8.419 -8.412 2.645 1.00 98.19 198 ILE A CA 1
ATOM 1591 C C . ILE A 1 198 ? -9.607 -8.886 3.473 1.00 98.19 198 ILE A C 1
ATOM 1593 O O . ILE A 1 198 ? -10.694 -8.316 3.392 1.00 98.19 198 ILE A O 1
ATOM 1597 N N . GLU A 1 199 ? -9.396 -9.937 4.252 1.00 96.62 199 GLU A N 1
ATOM 1598 C CA . GLU A 1 199 ? -10.373 -10.445 5.206 1.00 96.62 199 GLU A CA 1
ATOM 1599 C C . GLU A 1 199 ? -10.091 -9.832 6.574 1.00 96.62 199 GLU A C 1
ATOM 1601 O O . GLU A 1 199 ? -8.952 -9.838 7.048 1.00 96.62 199 GLU A O 1
ATOM 1606 N N . VAL A 1 200 ? -11.143 -9.319 7.207 1.00 94.81 200 VAL A N 1
ATOM 1607 C CA . VAL A 1 200 ? -11.100 -8.797 8.571 1.00 94.81 200 VAL A CA 1
ATOM 1608 C C . VAL A 1 200 ? -11.862 -9.776 9.449 1.00 94.81 200 VAL A C 1
ATOM 1610 O O . VAL A 1 200 ? -13.082 -9.889 9.348 1.00 94.81 200 VAL A O 1
ATOM 1613 N N . GLY A 1 201 ? -11.129 -10.525 10.263 1.00 86.88 201 GLY A N 1
ATOM 1614 C CA . GLY A 1 201 ? -11.691 -11.431 11.253 1.00 86.88 201 GLY A CA 1
ATOM 1615 C C . GLY A 1 201 ? -12.330 -10.680 12.419 1.00 86.88 201 GLY A C 1
ATOM 1616 O O . GLY A 1 201 ? -11.958 -9.540 12.724 1.00 86.88 201 GLY A O 1
ATOM 1617 N N . THR A 1 202 ? -13.279 -11.365 13.051 1.00 67.12 202 THR A N 1
ATOM 1618 C CA . THR A 1 202 ? -13.980 -10.963 14.276 1.00 67.12 202 THR A CA 1
ATOM 1619 C C . THR A 1 202 ? -13.118 -11.188 15.509 1.00 67.12 202 THR A C 1
ATOM 1621 O O . THR A 1 202 ? -12.573 -12.315 15.611 1.00 67.12 202 THR A O 1
#

Mean predicted aligned error: 6.34 Å

Solvent-accessible surface area (backbone atoms only — not comparable to full-atom values): 11568 Å² total; per-residue (Å²): 132,81,91,78,69,83,77,81,78,83,83,82,43,61,50,76,46,80,44,71,56,93,78,82,75,48,71,64,34,36,43,31,45,41,45,20,52,74,38,73,54,61,76,90,72,74,51,88,68,64,44,13,51,72,37,39,48,48,48,54,58,58,54,43,77,74,58,79,53,96,73,53,67,81,38,38,39,39,39,36,36,40,38,67,48,71,72,87,65,54,67,96,63,54,102,85,43,88,58,51,62,57,49,58,50,47,50,52,49,58,53,50,39,46,75,68,41,33,41,80,52,28,44,34,54,86,36,27,47,55,42,53,82,93,62,47,54,91,56,50,46,95,81,56,43,56,22,28,31,30,27,59,89,93,53,47,66,81,70,26,54,38,35,27,56,41,34,32,18,22,44,79,39,38,84,39,52,46,40,32,40,33,37,48,68,91,56,21,67,96,53,54,45,37,46,73,49,72,48,78,56,122

Foldseek 3Di:
DDPPPPQQDDPDQKDKDWDDDPPVPDDIAMEMEGHQDWDADRVVVVDRDTARLSSLVVVLVVCCVQLVDPDRQVHWYKYKYFSVAAPDFDAPDDPPDPCPVRVVSRVVSVVSCVVSQKDWQDPFPPQAAAQDQVLADPRHDPPGRHHFFADDPVDALVNTHGDGITMITHPNQSVQKHKHWLSDRVRQDDDRGRDIDIGGHD

Nearest PDB structures (foldseek):
  7ax1-assembly1_A  TM=3.834E-01  e=7.075E-02  Homo sapiens
  5zbb-assembly1_A  TM=2.775E-01  e=5.098E+00  Aspergillus fumigatus Af293